Protein AF-A0A9W8BD06-F1 (afdb_monomer_lite)

InterPro domains:
  IPR002318 Alanine-tRNA ligase, class IIc [PR00980] (36-52)
  IPR002318 Alanine-tRNA ligase, class IIc [PR00980] (60-73)
  IPR018162 Alanine-tRNA ligase, class IIc, anti-codon-binding domain superfamily [SSF101353] (26-201)
  IPR018163 Threonyl/alanyl tRNA synthetase, class II-like, putative editing domain superfamily [SSF55186] (235-321)
  IPR018164 Alanyl-tRNA synthetase, class IIc, N-terminal [PF01411] (4-201)
  IPR018165 Alanyl-tRNA synthetase, class IIc, core domain [PS50860] (1-270)
  IPR050058 Alanine--tRNA ligase [PTHR11777] (35-198)

Secondary structure (DSSP, 8-state):
--SSTT-SHHHHHHHHHHHHH-PPPTT-TTHHHHHHHHHHHHHHHHHHHHTT----SSHHHHHHHHHHHHHHHHHHHTTPPSSHHHHHHHHHHHHHTTT-HHHHHTHHHHHHHHHHHHHHHHHHHHHHHHHHHHHHHHHTTSS--EE-HHHHHHHHHHH---HHHHHHHHHHTT-EE-HHHHHHHHHHHHHHHHHHHHH--------------GGG-TTS-HHHHHHHHHHHHHHHHHHHHHHHHHT-TT--EEEEEEETTEEEEEEESPPPPHHHHHHHHHHHHHHHHHS-HHHHTT-SEEEEEEEEEETTEEEEEEEEHHHHHGGG-

pLDDT: mean 73.75, std 17.66, range [23.61, 95.81]

Organism: NCBI:txid2663907

Structure (mmCIF, N/CA/C/O backbone):
data_AF-A0A9W8BD06-F1
#
_entry.id   AF-A0A9W8BD06-F1
#
loop_
_atom_site.group_PDB
_atom_site.id
_atom_site.type_symbol
_atom_site.label_atom_id
_atom_site.label_alt_id
_atom_site.label_comp_id
_atom_site.label_asym_id
_atom_site.label_entity_id
_atom_site.label_seq_id
_atom_site.pdbx_PDB_ins_code
_atom_site.Cartn_x
_atom_site.Cartn_y
_atom_site.Cartn_z
_atom_site.occupancy
_atom_site.B_iso_or_equiv
_atom_site.auth_seq_id
_atom_site.auth_comp_id
_atom_site.auth_asym_id
_atom_site.auth_atom_id
_atom_site.pdbx_PDB_model_num
ATOM 1 N N . GLY A 1 1 ? -28.195 -7.360 -23.733 1.00 38.16 1 GLY A N 1
ATOM 2 C CA . GLY A 1 1 ? -27.464 -6.501 -22.789 1.00 38.16 1 GLY A CA 1
ATOM 3 C C . GLY A 1 1 ? -27.281 -7.299 -21.529 1.00 38.16 1 GLY A C 1
ATOM 4 O O . GLY A 1 1 ? -28.254 -7.894 -21.092 1.00 38.16 1 GLY A O 1
ATOM 5 N N . VAL A 1 2 ? -26.056 -7.396 -21.034 1.00 32.78 2 VAL A N 1
ATOM 6 C CA . VAL A 1 2 ? -25.756 -8.101 -19.785 1.00 32.78 2 VAL A CA 1
ATOM 7 C C . VAL A 1 2 ? -26.179 -7.252 -18.583 1.00 32.78 2 VAL A C 1
ATOM 9 O O . VAL A 1 2 ? -26.034 -6.030 -18.619 1.00 32.78 2 VAL A O 1
ATOM 12 N N . SER A 1 3 ? -26.731 -7.881 -17.544 1.00 39.78 3 SER A N 1
ATOM 13 C CA . SER A 1 3 ? -27.266 -7.227 -16.336 1.00 39.78 3 SER A CA 1
ATOM 14 C C . SER A 1 3 ? -26.180 -6.684 -15.403 1.00 39.78 3 SER A C 1
ATOM 16 O O . SER A 1 3 ? -26.480 -5.983 -14.437 1.00 39.78 3 SER A O 1
ATOM 18 N N . SER A 1 4 ? -24.911 -6.980 -15.686 1.00 44.28 4 SER A N 1
ATOM 19 C CA . SER A 1 4 ? -23.763 -6.514 -14.919 1.00 44.28 4 SER A CA 1
ATOM 20 C C . SER A 1 4 ? -22.481 -6.541 -15.757 1.00 44.28 4 SER A C 1
ATOM 22 O O . SER A 1 4 ? -22.305 -7.430 -16.588 1.00 44.28 4 SER A O 1
ATOM 24 N N . ASN A 1 5 ? -21.531 -5.639 -15.477 1.00 45.97 5 ASN A N 1
ATOM 25 C CA . ASN A 1 5 ? -20.174 -5.673 -16.053 1.00 45.97 5 ASN A CA 1
ATOM 26 C C . ASN A 1 5 ? -19.404 -6.978 -15.743 1.00 45.97 5 ASN A C 1
ATOM 28 O O . ASN A 1 5 ? -18.337 -7.189 -16.307 1.00 45.97 5 ASN A O 1
ATOM 32 N N . PHE A 1 6 ? -19.924 -7.830 -14.850 1.00 45.16 6 PHE A N 1
ATOM 33 C CA . PHE A 1 6 ? -19.337 -9.113 -14.447 1.00 45.16 6 PHE A CA 1
ATOM 34 C C . PHE A 1 6 ? -19.851 -10.324 -15.241 1.00 45.16 6 PHE A C 1
ATOM 36 O O . PHE A 1 6 ? -19.382 -11.435 -15.021 1.00 45.16 6 PHE A O 1
ATOM 43 N N . GLU A 1 7 ? -20.818 -10.131 -16.140 1.00 44.62 7 GLU A N 1
ATOM 44 C CA . GLU A 1 7 ? -21.331 -11.181 -17.039 1.00 44.62 7 GLU A CA 1
ATOM 45 C C . GLU A 1 7 ? -20.549 -11.260 -18.361 1.00 44.62 7 GLU A C 1
ATOM 47 O O . GLU A 1 7 ? -20.906 -12.016 -19.263 1.00 44.62 7 GLU A O 1
ATOM 52 N N . THR A 1 8 ? -19.473 -10.486 -18.507 1.00 53.69 8 THR A N 1
ATOM 53 C CA . THR A 1 8 ? -18.492 -10.703 -19.571 1.00 53.69 8 THR A CA 1
ATOM 54 C C . THR A 1 8 ? -17.759 -12.027 -19.332 1.00 53.69 8 THR A C 1
ATOM 56 O O . THR A 1 8 ? -17.363 -12.340 -18.207 1.00 53.69 8 THR A O 1
ATOM 59 N N . ASN A 1 9 ? -17.568 -12.808 -20.404 1.00 56.88 9 ASN A N 1
ATOM 60 C CA . ASN A 1 9 ? -16.989 -14.165 -20.376 1.00 56.88 9 ASN A CA 1
ATOM 61 C C . ASN A 1 9 ? -15.679 -14.278 -19.569 1.00 56.88 9 ASN A C 1
ATOM 63 O O . ASN A 1 9 ? -15.383 -15.331 -19.010 1.00 56.88 9 ASN A O 1
ATOM 67 N N . GLU A 1 10 ? -14.902 -13.200 -19.497 1.00 53.22 10 GLU A N 1
ATOM 68 C CA . GLU A 1 10 ? -13.582 -13.156 -18.865 1.00 53.22 10 GLU A CA 1
ATOM 69 C C . GLU A 1 10 ? -13.646 -13.180 -17.330 1.00 53.22 10 GLU A C 1
ATOM 71 O O . GLU A 1 10 ? -12.868 -13.890 -16.698 1.00 53.22 10 GLU A O 1
ATOM 76 N N . VAL A 1 11 ? -14.593 -12.460 -16.710 1.00 53.84 11 VAL A N 1
ATOM 77 C CA . VAL A 1 11 ? -14.748 -12.458 -15.241 1.00 53.84 11 VAL A CA 1
ATOM 78 C C . VAL A 1 11 ? -15.465 -13.721 -14.771 1.00 53.84 11 VAL A C 1
ATOM 80 O O . VAL A 1 11 ? -15.095 -14.292 -13.744 1.00 53.84 11 VAL A O 1
ATOM 83 N N . ALA A 1 12 ? -16.433 -14.208 -15.552 1.00 61.25 12 ALA A N 1
ATOM 84 C CA . ALA A 1 12 ? -17.125 -15.464 -15.277 1.00 61.25 12 ALA A CA 1
ATOM 85 C C . ALA A 1 12 ? -16.149 -16.654 -15.200 1.00 61.25 12 ALA A C 1
ATOM 87 O O . ALA A 1 12 ? -16.244 -17.468 -14.287 1.00 61.25 12 ALA A O 1
ATOM 88 N N . ALA A 1 13 ? -15.148 -16.714 -16.087 1.00 60.97 13 ALA A N 1
ATOM 89 C CA . ALA A 1 13 ? -14.133 -17.770 -16.073 1.00 60.97 13 ALA A CA 1
ATOM 90 C C . ALA A 1 13 ? -13.260 -17.769 -14.802 1.00 60.97 13 ALA A C 1
ATOM 92 O O . ALA A 1 13 ? -12.843 -18.830 -14.336 1.00 60.97 13 ALA A O 1
ATOM 93 N N . VAL A 1 14 ? -12.988 -16.589 -14.234 1.00 58.72 14 VAL A N 1
ATOM 94 C CA . VAL A 1 14 ? -12.220 -16.446 -12.987 1.00 58.72 14 VAL A CA 1
ATOM 95 C C . VAL A 1 14 ? -13.080 -16.803 -11.771 1.00 58.72 14 VAL A C 1
ATOM 97 O O . VAL A 1 14 ? -12.594 -17.467 -10.860 1.00 58.72 14 VAL A O 1
ATOM 100 N N . VAL A 1 15 ? -14.362 -16.425 -11.774 1.00 62.94 15 VAL A N 1
ATOM 101 C CA . VAL A 1 15 ? -15.323 -16.765 -10.709 1.00 62.94 15 VAL A CA 1
ATOM 102 C C . VAL A 1 15 ? -15.573 -18.273 -10.640 1.00 62.94 15 VAL A C 1
ATOM 104 O O . VAL A 1 15 ? -15.473 -18.833 -9.553 1.00 62.94 15 VAL A O 1
ATOM 107 N N . ASN A 1 16 ? -15.797 -18.936 -11.779 1.00 65.62 16 ASN A N 1
ATOM 108 C CA . ASN A 1 16 ? -16.021 -20.387 -11.831 1.00 65.62 16 ASN A CA 1
ATOM 109 C C . ASN A 1 16 ? -14.829 -21.181 -11.268 1.00 65.62 16 ASN A C 1
ATOM 111 O O . ASN A 1 16 ? -15.002 -22.239 -10.689 1.00 65.62 16 ASN A O 1
ATOM 115 N N . TRP A 1 17 ? -13.597 -20.679 -11.387 1.00 62.31 17 TRP A N 1
ATOM 116 C CA . TRP A 1 17 ? -12.436 -21.379 -10.824 1.00 62.31 17 TRP A CA 1
ATOM 117 C C . TRP A 1 17 ? -12.306 -21.211 -9.308 1.00 62.31 17 TRP A C 1
ATOM 119 O O . TRP A 1 17 ? -11.805 -22.093 -8.618 1.00 62.31 17 TRP A O 1
ATOM 129 N N . VAL A 1 18 ? -12.778 -20.089 -8.763 1.00 62.41 18 VAL A N 1
ATOM 130 C CA . VAL A 1 18 ? -12.878 -19.947 -7.308 1.00 62.41 18 VAL A CA 1
ATOM 131 C C . VAL A 1 18 ? -13.875 -20.972 -6.735 1.00 62.41 18 VAL A C 1
ATOM 133 O O . VAL A 1 18 ? -13.706 -21.375 -5.587 1.00 62.41 18 VAL A O 1
ATOM 136 N N . GLU A 1 19 ? -14.853 -21.447 -7.527 1.00 63.22 19 GLU A N 1
ATOM 137 C CA . GLU A 1 19 ? -15.739 -22.575 -7.159 1.00 63.22 19 GLU A CA 1
ATOM 138 C C . GLU A 1 19 ? -14.949 -23.880 -7.030 1.00 63.22 19 GLU A C 1
ATOM 140 O O . GLU A 1 19 ? -15.151 -24.626 -6.072 1.00 63.22 19 GLU A O 1
ATOM 145 N N . ASP A 1 20 ? -14.010 -24.124 -7.949 1.00 65.50 20 ASP A N 1
ATOM 146 C CA . ASP A 1 20 ? -13.193 -25.346 -7.985 1.00 65.50 20 ASP A CA 1
ATOM 147 C C . ASP A 1 20 ? -12.192 -25.445 -6.813 1.00 65.50 20 ASP A C 1
ATOM 149 O O . ASP A 1 20 ? -11.766 -26.538 -6.440 1.00 65.50 20 ASP A O 1
ATOM 153 N N . GLU A 1 21 ? -11.800 -24.313 -6.221 1.00 60.88 21 GLU A N 1
ATOM 154 C CA . GLU A 1 21 ? -10.774 -24.227 -5.165 1.00 60.88 21 GLU A CA 1
ATOM 155 C C . GLU A 1 21 ? -11.325 -24.160 -3.741 1.00 60.88 21 GLU A C 1
ATOM 157 O O . GLU A 1 21 ? -10.567 -24.244 -2.769 1.00 60.88 21 GLU A O 1
ATOM 162 N N . GLY A 1 22 ? -12.638 -24.007 -3.605 1.00 55.25 22 GLY A N 1
ATOM 163 C CA . GLY A 1 22 ? -13.302 -23.921 -2.318 1.00 55.25 22 GLY A CA 1
ATOM 164 C C . GLY A 1 22 ? -14.785 -24.212 -2.452 1.00 55.25 22 GLY A C 1
ATOM 165 O O . GLY A 1 22 ? -15.567 -23.353 -2.857 1.00 55.25 22 GLY A O 1
ATOM 166 N N . THR A 1 23 ? -15.192 -25.408 -2.033 1.00 52.25 23 THR A N 1
ATOM 167 C CA . THR A 1 23 ? -16.598 -25.674 -1.732 1.00 52.25 23 THR A CA 1
ATOM 168 C C . THR A 1 23 ? -16.985 -24.905 -0.469 1.00 52.25 23 THR A C 1
ATOM 170 O O . THR A 1 23 ? -16.335 -25.095 0.565 1.00 52.25 23 THR A O 1
ATOM 173 N N . PRO A 1 24 ? -18.033 -24.064 -0.501 1.00 51.97 24 PRO A N 1
ATOM 174 C CA . PRO A 1 24 ? -18.524 -23.428 0.709 1.00 51.97 24 PRO A CA 1
ATOM 175 C C . PRO A 1 24 ? -18.958 -24.497 1.717 1.00 51.97 24 PRO A C 1
ATOM 177 O O . PRO A 1 24 ? -19.572 -25.500 1.351 1.00 51.97 24 PRO A O 1
ATOM 180 N N . ALA A 1 25 ? -18.695 -24.259 3.002 1.00 49.34 25 ALA A N 1
ATOM 181 C CA . ALA A 1 25 ? -19.483 -24.909 4.043 1.00 49.34 25 ALA A CA 1
ATOM 182 C C . ALA A 1 25 ? -20.962 -24.542 3.807 1.00 49.34 25 ALA A C 1
ATOM 184 O O . ALA A 1 25 ? -21.259 -23.378 3.515 1.00 49.34 25 ALA A O 1
ATOM 185 N N . GLU A 1 26 ? -21.870 -25.522 3.873 1.00 42.09 26 GLU A N 1
ATOM 186 C CA . GLU A 1 26 ? -23.307 -25.322 3.634 1.00 42.09 26 GLU A CA 1
ATOM 187 C C . GLU A 1 26 ? -23.824 -24.053 4.342 1.00 42.09 26 GLU A C 1
ATOM 189 O O . GLU A 1 26 ? -23.635 -23.881 5.546 1.00 42.09 26 GLU A O 1
ATOM 194 N N . GLY A 1 27 ? -24.472 -23.149 3.591 1.00 48.28 27 GLY A N 1
ATOM 195 C CA . GLY A 1 27 ? -25.184 -21.987 4.149 1.00 48.28 27 GLY A CA 1
ATOM 196 C C . GLY A 1 27 ? -24.626 -20.587 3.848 1.00 48.28 27 GLY A C 1
ATOM 197 O O . GLY A 1 27 ? -25.212 -19.604 4.301 1.00 48.28 27 GLY A O 1
ATOM 198 N N . GLN A 1 28 ? -23.550 -20.425 3.070 1.00 51.41 28 GLN A N 1
ATOM 199 C CA . GLN A 1 28 ? -23.032 -19.084 2.748 1.00 51.41 28 GLN A CA 1
ATOM 200 C C . GLN A 1 28 ? -23.769 -18.417 1.571 1.00 51.41 28 GLN A C 1
ATOM 202 O O . GLN A 1 28 ? -23.354 -18.510 0.418 1.00 51.41 28 GLN A O 1
ATOM 207 N N . GLY A 1 29 ? -24.808 -17.629 1.869 1.00 52.78 29 GLY A N 1
ATOM 208 C CA . GLY A 1 29 ? -25.525 -16.775 0.903 1.00 52.78 29 GLY A CA 1
ATOM 209 C C . GLY A 1 29 ? -24.702 -15.645 0.250 1.00 52.78 29 GLY A C 1
ATOM 210 O O . GLY A 1 29 ? -25.279 -14.780 -0.401 1.00 52.78 29 GLY A O 1
ATOM 211 N N . ASN A 1 30 ? -23.372 -15.629 0.416 1.00 68.81 30 ASN A N 1
ATOM 212 C CA . ASN A 1 30 ? -22.469 -14.581 -0.077 1.00 68.81 30 ASN A CA 1
ATOM 213 C C . ASN A 1 30 ? -21.259 -15.113 -0.879 1.00 68.81 30 ASN A C 1
ATOM 215 O O . ASN A 1 30 ? -20.360 -14.342 -1.215 1.00 68.81 30 ASN A O 1
ATOM 219 N N . TRP A 1 31 ? -21.221 -16.417 -1.193 1.00 73.31 31 TRP A N 1
ATOM 220 C 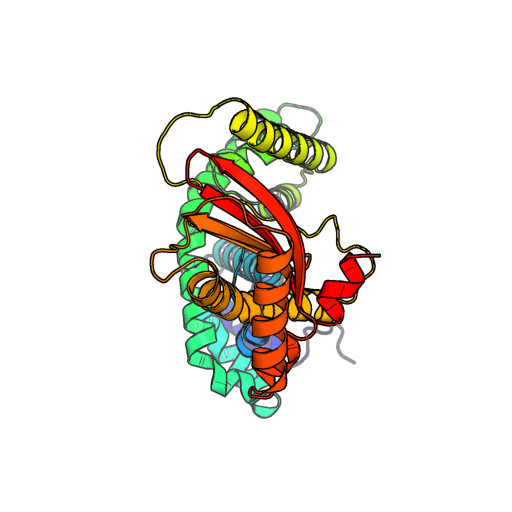CA . TRP A 1 31 ? -20.100 -17.057 -1.901 1.00 73.31 31 TRP A CA 1
ATOM 221 C C . TRP A 1 31 ? -19.759 -16.333 -3.218 1.00 73.31 31 TRP A C 1
ATOM 223 O O . TRP A 1 31 ? -18.622 -15.915 -3.430 1.00 73.31 31 TRP A O 1
ATOM 233 N N . LEU A 1 32 ? -20.772 -16.059 -4.049 1.00 69.00 32 LEU A N 1
ATOM 234 C CA . LEU A 1 32 ? -20.585 -15.412 -5.352 1.00 69.00 32 LEU A CA 1
ATOM 235 C C . LEU A 1 32 ? -20.000 -13.997 -5.233 1.00 69.00 32 LEU A C 1
ATOM 237 O O . LEU A 1 32 ? -19.212 -13.575 -6.078 1.00 69.00 32 LEU A O 1
ATOM 241 N N . ALA A 1 33 ? -20.362 -13.245 -4.190 1.00 70.81 33 ALA A N 1
ATOM 242 C CA . ALA A 1 33 ? -19.804 -11.912 -3.984 1.00 70.81 33 ALA A CA 1
ATOM 243 C C . ALA A 1 33 ? -18.334 -11.983 -3.553 1.00 70.81 33 ALA A C 1
ATOM 245 O O . ALA A 1 33 ? -17.517 -11.205 -4.039 1.00 70.81 33 ALA A O 1
ATOM 246 N N . LEU A 1 34 ? -17.982 -12.935 -2.684 1.00 72.50 34 LEU A N 1
ATOM 247 C CA . LEU A 1 34 ? -16.600 -13.158 -2.263 1.00 72.50 34 LEU A CA 1
ATOM 248 C C . LEU A 1 34 ? -15.724 -13.621 -3.435 1.00 72.50 34 LEU A C 1
ATOM 250 O O . LEU A 1 34 ? -14.626 -13.096 -3.616 1.00 72.50 34 LEU A O 1
ATOM 254 N N . ALA A 1 35 ? -16.225 -14.531 -4.272 1.00 74.69 35 ALA A N 1
ATOM 255 C CA . ALA A 1 35 ? -15.519 -14.993 -5.465 1.00 74.69 35 ALA A CA 1
ATOM 256 C C . ALA A 1 35 ? -15.270 -13.851 -6.461 1.00 74.69 35 ALA A C 1
ATOM 258 O O . ALA A 1 35 ? -14.166 -13.712 -6.989 1.00 74.69 35 ALA A O 1
ATOM 259 N N . ARG A 1 36 ? -16.256 -12.962 -6.647 1.00 75.69 36 ARG A N 1
ATOM 260 C CA . ARG A 1 36 ? -16.098 -11.738 -7.449 1.00 75.69 36 ARG A CA 1
ATOM 261 C C . ARG A 1 36 ? -15.044 -10.793 -6.877 1.00 75.69 36 ARG A C 1
ATOM 263 O O . ARG A 1 36 ? -14.236 -10.270 -7.636 1.00 75.69 36 ARG A O 1
ATOM 270 N N . ILE A 1 37 ? -15.005 -10.612 -5.555 1.00 78.50 37 ILE A N 1
ATOM 271 C CA . ILE A 1 37 ? -13.981 -9.792 -4.889 1.00 78.50 37 ILE A CA 1
ATOM 272 C C . ILE A 1 37 ? -12.578 -10.361 -5.144 1.00 78.50 37 ILE A C 1
ATOM 274 O O . ILE A 1 37 ? -11.662 -9.600 -5.459 1.00 78.50 37 ILE A O 1
ATOM 278 N N . VAL A 1 38 ? -12.401 -11.684 -5.042 1.00 80.75 38 VAL A N 1
ATOM 279 C CA . VAL A 1 38 ? -11.128 -12.344 -5.376 1.00 80.75 38 VAL A CA 1
ATOM 280 C C . VAL A 1 38 ? -10.766 -12.082 -6.837 1.00 80.75 38 VAL A C 1
ATOM 282 O O . VAL A 1 38 ? -9.676 -11.581 -7.106 1.00 80.75 38 VAL A O 1
ATOM 285 N N . ALA A 1 39 ? -11.683 -12.356 -7.766 1.00 78.44 39 ALA A N 1
ATOM 286 C CA . ALA A 1 39 ? -11.457 -12.191 -9.198 1.00 78.44 39 ALA A CA 1
ATOM 287 C C . ALA A 1 39 ? -11.034 -10.758 -9.567 1.00 78.44 39 ALA A C 1
ATOM 289 O O . ALA A 1 39 ? -10.028 -10.562 -10.254 1.00 78.44 39 ALA A O 1
ATOM 290 N N . ASP A 1 40 ? -11.754 -9.752 -9.065 1.00 79.69 40 ASP A N 1
ATOM 291 C CA . ASP A 1 40 ? -11.453 -8.347 -9.335 1.00 79.69 40 ASP A CA 1
ATOM 292 C C . ASP A 1 40 ? -10.109 -7.915 -8.757 1.00 79.69 40 ASP A C 1
ATOM 294 O O . ASP A 1 40 ? -9.347 -7.213 -9.427 1.00 79.69 40 ASP A O 1
ATOM 298 N N . HIS A 1 41 ? -9.793 -8.337 -7.531 1.00 84.94 41 HIS A N 1
ATOM 299 C CA . HIS A 1 41 ? -8.527 -7.976 -6.908 1.00 84.94 41 HIS A CA 1
ATOM 300 C C . HIS A 1 41 ? -7.336 -8.647 -7.587 1.00 84.94 41 HIS A C 1
ATOM 302 O O . HIS A 1 41 ? -6.352 -7.958 -7.836 1.00 84.94 41 HIS A O 1
ATOM 308 N N . VAL A 1 42 ? -7.419 -9.928 -7.965 1.00 90.12 42 VAL A N 1
ATOM 309 C CA . VAL A 1 42 ? -6.338 -10.578 -8.730 1.00 90.12 42 VAL A CA 1
ATOM 310 C C . VAL A 1 42 ? -6.152 -9.898 -10.075 1.00 90.12 42 VAL A C 1
ATOM 312 O O . VAL A 1 42 ? -5.019 -9.603 -10.446 1.00 90.12 42 VAL A O 1
ATOM 315 N N . ARG A 1 43 ? -7.248 -9.601 -10.784 1.00 86.75 43 ARG A N 1
ATOM 316 C CA . ARG A 1 43 ? -7.196 -8.915 -12.076 1.00 86.75 43 ARG A CA 1
ATOM 317 C C . ARG A 1 43 ? -6.505 -7.560 -11.951 1.00 86.75 43 ARG A C 1
ATOM 319 O O . ARG A 1 43 ? -5.497 -7.333 -12.611 1.00 86.75 43 ARG A O 1
ATOM 326 N N . ALA A 1 44 ? -6.998 -6.683 -11.077 1.00 84.69 44 ALA A N 1
ATOM 327 C CA . ALA A 1 44 ? -6.426 -5.350 -10.896 1.00 84.69 44 ALA A CA 1
ATOM 328 C C . ALA A 1 44 ? -4.961 -5.402 -10.427 1.00 84.69 44 ALA A C 1
ATOM 330 O O . ALA A 1 44 ? -4.128 -4.638 -10.913 1.00 84.69 44 ALA A O 1
ATOM 331 N N . SER A 1 45 ? -4.626 -6.323 -9.519 1.00 90.94 45 SER A N 1
ATOM 332 C CA . SER A 1 45 ? -3.249 -6.525 -9.071 1.00 90.94 45 SER A CA 1
ATOM 333 C C . SER A 1 45 ? -2.336 -7.015 -10.194 1.00 90.94 45 SER A C 1
ATOM 335 O O . SER A 1 45 ? -1.225 -6.509 -10.312 1.00 90.94 45 SER A O 1
ATOM 337 N N . ALA A 1 46 ? -2.790 -7.946 -11.036 1.00 90.75 46 ALA A N 1
ATOM 338 C CA . ALA A 1 46 ? -2.008 -8.468 -12.154 1.00 90.75 46 ALA A CA 1
ATOM 339 C C . ALA A 1 46 ? -1.640 -7.369 -13.161 1.00 90.75 46 ALA A C 1
ATOM 341 O O . ALA A 1 46 ? -0.479 -7.287 -13.554 1.00 90.75 46 ALA A O 1
ATOM 342 N N . PHE A 1 47 ? -2.584 -6.486 -13.508 1.00 88.94 47 PHE A N 1
ATOM 343 C CA . PHE A 1 47 ? -2.313 -5.336 -14.378 1.00 88.94 47 PHE A CA 1
ATOM 344 C C . PHE A 1 47 ? -1.307 -4.363 -13.759 1.00 88.94 47 PHE A C 1
ATOM 346 O O . PHE A 1 47 ? -0.319 -4.017 -14.398 1.00 88.94 47 PHE A O 1
ATOM 353 N N . LEU A 1 48 ? -1.491 -3.981 -12.491 1.00 82.56 48 LEU A N 1
ATOM 354 C CA . LEU A 1 48 ? -0.541 -3.089 -11.818 1.00 82.56 48 LEU A CA 1
ATOM 355 C C . LEU A 1 48 ? 0.870 -3.689 -11.745 1.00 82.56 48 LEU A C 1
ATOM 357 O O . LEU A 1 48 ? 1.850 -2.984 -11.974 1.00 82.56 48 LEU A O 1
ATOM 361 N N . ILE A 1 49 ? 0.991 -4.986 -11.454 1.00 86.50 49 ILE A N 1
ATOM 362 C CA . ILE A 1 49 ? 2.296 -5.657 -11.398 1.00 86.50 49 ILE A CA 1
ATOM 363 C C . ILE A 1 49 ? 2.910 -5.780 -12.801 1.00 86.50 49 ILE A C 1
ATOM 365 O O . ILE A 1 49 ? 4.123 -5.626 -12.950 1.00 86.50 49 ILE A O 1
ATOM 369 N N . ALA A 1 50 ? 2.097 -6.007 -13.839 1.00 84.88 50 ALA A N 1
ATOM 370 C CA . ALA A 1 50 ? 2.559 -6.004 -15.228 1.00 84.88 50 ALA A CA 1
ATOM 371 C C . ALA A 1 50 ? 3.112 -4.631 -15.654 1.00 84.88 50 ALA A C 1
ATOM 373 O O . ALA A 1 50 ? 4.121 -4.572 -16.352 1.00 84.88 50 ALA A O 1
ATOM 374 N N . GLU A 1 51 ? 2.529 -3.540 -15.150 1.00 86.12 51 GLU A N 1
ATOM 375 C CA . GLU A 1 51 ? 3.033 -2.165 -15.308 1.00 86.12 51 GLU A CA 1
ATOM 376 C C . GLU A 1 51 ? 4.274 -1.849 -14.444 1.00 86.12 51 GLU A C 1
ATOM 378 O O . GLU A 1 51 ? 4.801 -0.736 -14.494 1.00 86.12 51 GLU A O 1
ATOM 383 N N . GLY A 1 52 ? 4.755 -2.803 -13.640 1.00 81.69 52 GLY A N 1
ATOM 384 C CA . GLY A 1 52 ? 5.932 -2.646 -12.782 1.00 81.69 52 GLY A CA 1
ATOM 385 C C . GLY A 1 52 ? 5.653 -2.030 -11.409 1.00 81.69 52 GLY A C 1
ATOM 386 O O . GLY A 1 52 ? 6.592 -1.624 -10.726 1.00 81.69 52 GLY A O 1
ATOM 387 N N . VAL A 1 53 ? 4.390 -1.943 -10.982 1.00 76.75 53 VAL A N 1
ATOM 388 C CA . VAL A 1 53 ? 4.040 -1.503 -9.626 1.00 76.75 53 VAL A CA 1
ATOM 389 C C . VAL A 1 53 ? 4.303 -2.633 -8.629 1.00 76.75 53 VAL A C 1
ATOM 391 O O . VAL A 1 53 ? 3.782 -3.735 -8.776 1.00 76.75 53 VAL A O 1
ATOM 394 N N . GLU A 1 54 ? 5.051 -2.326 -7.570 1.00 78.62 54 GLU A N 1
ATOM 395 C CA . GLU A 1 54 ? 5.367 -3.251 -6.476 1.00 78.62 54 GLU A CA 1
ATOM 396 C C . GLU A 1 54 ? 4.596 -2.891 -5.188 1.00 78.62 54 GLU A C 1
ATOM 398 O O . GLU A 1 54 ? 4.358 -1.703 -4.932 1.00 78.62 54 GLU A O 1
ATOM 403 N N . PRO A 1 55 ? 4.194 -3.865 -4.344 1.00 74.31 55 PRO A N 1
ATOM 404 C CA . PRO A 1 55 ? 3.519 -3.594 -3.077 1.00 74.31 55 PRO A CA 1
ATOM 405 C C . PRO A 1 55 ? 4.371 -2.725 -2.147 1.00 74.31 55 PRO A C 1
ATOM 407 O O . PRO A 1 55 ? 5.480 -3.087 -1.760 1.00 74.31 55 PRO A O 1
ATOM 410 N N . SER A 1 56 ? 3.825 -1.601 -1.689 1.00 68.25 56 SER A N 1
ATOM 411 C CA . SER A 1 56 ? 4.542 -0.663 -0.817 1.00 68.25 56 SER A CA 1
ATOM 412 C C . SER A 1 56 ? 3.624 -0.081 0.264 1.00 68.25 56 SER A C 1
ATOM 414 O O . SER A 1 56 ? 2.432 -0.382 0.327 1.00 68.25 56 SER A O 1
ATOM 416 N N . ASN A 1 57 ? 4.184 0.722 1.169 1.00 50.91 57 ASN A N 1
ATOM 417 C CA . ASN A 1 57 ? 3.400 1.453 2.168 1.00 50.91 57 ASN A CA 1
ATOM 418 C C . ASN A 1 57 ? 2.725 2.713 1.598 1.00 50.91 57 ASN A C 1
ATOM 420 O O . ASN A 1 57 ? 1.922 3.322 2.298 1.00 50.91 57 ASN A O 1
ATOM 424 N N . THR A 1 58 ? 3.031 3.108 0.356 1.00 47.56 58 THR A N 1
ATOM 425 C CA . THR A 1 58 ? 2.632 4.401 -0.215 1.00 47.56 58 THR A CA 1
ATOM 426 C C . THR A 1 58 ? 2.195 4.309 -1.692 1.00 47.56 58 THR A C 1
ATOM 428 O O . THR A 1 58 ? 2.581 3.415 -2.443 1.00 47.56 58 THR A O 1
ATOM 431 N N . GLY A 1 59 ? 1.341 5.227 -2.149 1.00 56.62 59 GLY A N 1
ATOM 432 C CA . GLY A 1 59 ? 1.007 5.378 -3.574 1.00 56.62 59 GLY A CA 1
ATOM 433 C C . GLY A 1 59 ? 0.351 4.191 -4.265 1.00 56.62 59 GLY A C 1
ATOM 434 O O . GLY A 1 59 ? -0.471 3.484 -3.683 1.00 56.62 59 GLY A O 1
ATOM 435 N N . ARG A 1 60 ? 0.710 3.973 -5.539 1.00 60.44 60 ARG A N 1
ATOM 436 C CA . ARG A 1 60 ? 0.201 2.835 -6.326 1.00 60.44 60 ARG A CA 1
ATOM 437 C C . ARG A 1 60 ? 0.566 1.497 -5.682 1.00 60.44 60 ARG A C 1
ATOM 439 O O . ARG A 1 60 ? -0.256 0.587 -5.692 1.00 60.44 60 ARG A O 1
ATOM 446 N N . GLY A 1 61 ? 1.735 1.411 -5.044 1.00 63.31 61 GLY A N 1
ATOM 447 C CA . GLY A 1 61 ? 2.157 0.236 -4.285 1.00 63.31 61 GLY A CA 1
ATOM 448 C C . GLY A 1 61 ? 1.302 -0.025 -3.045 1.00 63.31 61 GLY A C 1
ATOM 449 O O . GLY A 1 61 ? 0.992 -1.178 -2.751 1.00 63.31 61 GLY A O 1
ATOM 450 N N . TYR A 1 62 ? 0.849 1.023 -2.352 1.00 66.75 62 TYR A N 1
ATOM 451 C CA . TYR A 1 62 ? -0.121 0.900 -1.257 1.00 66.75 62 TYR A CA 1
ATOM 452 C C . TYR A 1 62 ? -1.480 0.407 -1.744 1.00 66.75 62 TYR A C 1
ATOM 454 O O . TYR A 1 62 ? -2.066 -0.491 -1.140 1.00 66.75 62 TYR A O 1
ATOM 462 N N . VAL A 1 63 ? -1.979 0.960 -2.853 1.00 71.31 63 VAL A N 1
ATOM 463 C CA . VAL A 1 63 ? -3.245 0.512 -3.450 1.00 71.31 63 VAL A CA 1
ATOM 464 C C . VAL A 1 63 ? -3.137 -0.947 -3.887 1.00 71.31 63 VAL A C 1
ATOM 466 O O . VAL A 1 63 ? -4.007 -1.744 -3.537 1.00 71.31 63 VAL A O 1
ATOM 469 N N . LEU A 1 64 ? -2.047 -1.320 -4.563 1.00 80.75 64 LEU A N 1
ATOM 470 C CA . LEU A 1 64 ? -1.753 -2.699 -4.945 1.00 80.75 64 LEU A CA 1
ATOM 471 C C . LEU A 1 64 ? -1.760 -3.622 -3.724 1.00 80.75 64 LEU A C 1
ATOM 473 O O . LEU A 1 64 ? -2.522 -4.587 -3.683 1.00 80.75 64 LEU A O 1
ATOM 477 N N . ARG A 1 65 ? -0.983 -3.283 -2.693 1.00 80.19 65 ARG A N 1
ATOM 478 C CA . ARG A 1 65 ? -0.937 -4.013 -1.424 1.00 80.19 65 ARG A CA 1
ATOM 479 C C . ARG A 1 65 ? -2.325 -4.182 -0.802 1.00 80.19 65 ARG A C 1
ATOM 481 O O . ARG A 1 65 ? -2.676 -5.273 -0.360 1.00 80.19 65 ARG A O 1
ATOM 488 N N . ARG A 1 66 ? -3.130 -3.118 -0.773 1.00 78.75 66 ARG A N 1
ATOM 489 C CA . ARG A 1 66 ? -4.496 -3.132 -0.234 1.00 78.75 66 ARG A CA 1
ATOM 490 C C . ARG A 1 66 ? -5.407 -4.079 -1.016 1.00 78.75 66 ARG A C 1
ATOM 492 O O . ARG A 1 66 ? -6.151 -4.843 -0.406 1.00 78.75 66 ARG A O 1
ATOM 499 N N . MET A 1 67 ? -5.343 -4.052 -2.348 1.00 83.19 67 MET A N 1
ATOM 500 C CA . MET A 1 67 ? -6.119 -4.954 -3.207 1.00 83.19 67 MET A CA 1
ATOM 501 C C . MET A 1 67 ? -5.727 -6.413 -2.984 1.00 83.19 67 MET A C 1
ATOM 503 O O . MET A 1 67 ? -6.608 -7.240 -2.762 1.00 83.19 67 MET A O 1
ATOM 507 N N . ILE A 1 68 ? -4.423 -6.707 -2.928 1.00 86.00 68 ILE A N 1
ATOM 508 C CA . ILE A 1 68 ? -3.917 -8.052 -2.626 1.00 86.00 68 ILE A CA 1
ATOM 509 C C . ILE A 1 68 ? -4.473 -8.525 -1.277 1.00 86.00 68 ILE A C 1
ATOM 511 O O . ILE A 1 68 ? -5.101 -9.575 -1.195 1.00 86.00 68 ILE A O 1
ATOM 515 N N . ARG A 1 69 ? -4.341 -7.728 -0.211 1.00 85.06 69 ARG A N 1
ATOM 516 C CA . ARG A 1 69 ? -4.820 -8.108 1.132 1.00 85.06 69 ARG A CA 1
ATOM 517 C C . ARG A 1 69 ? -6.329 -8.351 1.188 1.00 85.06 69 ARG A C 1
ATOM 519 O O . ARG A 1 69 ? -6.774 -9.287 1.854 1.00 85.06 69 ARG A O 1
ATOM 526 N N . ARG A 1 70 ? -7.119 -7.547 0.471 1.00 81.19 70 ARG A N 1
ATOM 527 C CA . ARG A 1 70 ? -8.574 -7.737 0.351 1.00 81.19 70 ARG A CA 1
ATOM 528 C C . ARG A 1 70 ? -8.928 -9.016 -0.399 1.00 81.19 70 ARG A C 1
ATOM 530 O O . ARG A 1 70 ? -9.787 -9.758 0.073 1.00 81.19 70 ARG A O 1
ATOM 537 N N . GLY A 1 71 ? -8.236 -9.302 -1.501 1.00 84.06 71 GLY A N 1
ATOM 538 C CA . GLY A 1 71 ? -8.380 -10.557 -2.236 1.00 84.06 71 GLY A CA 1
ATOM 539 C C . GLY A 1 71 ? -8.051 -11.771 -1.363 1.00 84.06 71 GLY A C 1
ATOM 540 O O . GLY A 1 71 ? -8.852 -12.697 -1.282 1.00 84.06 71 GLY A O 1
ATOM 541 N N . VAL A 1 72 ? -6.930 -11.739 -0.633 1.00 85.12 72 VAL A N 1
ATOM 542 C CA . VAL A 1 72 ? -6.534 -12.824 0.287 1.00 85.12 72 VAL A CA 1
ATOM 543 C C . VAL A 1 72 ? -7.586 -13.045 1.377 1.00 85.12 72 VAL A C 1
ATOM 545 O O . VAL A 1 72 ? -7.944 -14.187 1.667 1.00 85.12 72 VAL A O 1
ATOM 548 N N . ARG A 1 73 ? -8.125 -11.972 1.976 1.00 82.44 73 ARG A N 1
ATOM 549 C CA . ARG A 1 73 ? -9.196 -12.083 2.981 1.00 82.44 73 ARG A CA 1
ATOM 550 C C . ARG A 1 73 ? -10.445 -12.745 2.403 1.00 82.44 73 ARG A C 1
ATOM 552 O O . ARG A 1 73 ? -10.982 -13.647 3.041 1.00 82.44 73 ARG A O 1
ATOM 559 N N . ALA A 1 74 ? -10.894 -12.305 1.228 1.00 80.19 74 ALA A N 1
ATOM 560 C CA . ALA A 1 74 ? -12.068 -12.877 0.575 1.00 80.19 74 ALA A CA 1
ATOM 561 C C . ALA A 1 74 ? -11.855 -14.365 0.250 1.00 80.19 74 ALA A C 1
ATOM 563 O O . ALA A 1 74 ? -12.710 -15.185 0.568 1.00 80.19 74 ALA A O 1
ATOM 564 N N . GLY A 1 75 ? -10.675 -14.731 -0.262 1.00 82.19 75 GLY A N 1
ATOM 565 C CA . GLY A 1 75 ? -10.293 -16.129 -0.477 1.00 82.19 75 GLY A CA 1
ATOM 566 C C . GLY A 1 75 ? -10.319 -16.959 0.809 1.00 82.19 75 GLY A C 1
ATOM 567 O O . GLY A 1 75 ? -10.842 -18.067 0.823 1.00 82.19 75 GLY A O 1
ATOM 568 N N . ARG A 1 76 ? -9.856 -16.403 1.933 1.00 79.69 76 ARG A N 1
ATOM 569 C CA . ARG A 1 76 ? -9.949 -17.079 3.235 1.00 79.69 76 ARG A CA 1
ATOM 570 C C . ARG A 1 76 ? -11.395 -17.251 3.711 1.00 79.69 76 ARG A C 1
ATOM 572 O O . ARG A 1 76 ? -11.714 -18.294 4.271 1.00 79.69 76 ARG A O 1
ATOM 579 N N . GLN A 1 77 ? -12.264 -16.259 3.501 1.00 76.88 77 GLN A N 1
ATOM 580 C CA . GLN A 1 77 ? -13.694 -16.360 3.840 1.00 76.88 77 GLN A CA 1
ATOM 581 C C . GLN A 1 77 ? -14.408 -17.446 3.019 1.00 76.88 77 GLN A C 1
ATOM 583 O O . GLN A 1 77 ? -15.326 -18.083 3.529 1.00 76.88 77 GLN A O 1
ATOM 588 N N . LEU A 1 78 ? -13.937 -17.691 1.793 1.00 77.75 78 LEU A N 1
ATOM 589 C CA . LEU A 1 78 ? -14.373 -18.791 0.928 1.00 77.75 78 LEU A CA 1
ATOM 590 C C . LEU A 1 78 ? -13.824 -20.165 1.344 1.00 77.75 78 LEU A C 1
ATOM 592 O O . LEU A 1 78 ? -14.237 -21.175 0.788 1.00 77.75 78 LEU A O 1
ATOM 596 N N . GLY A 1 79 ? -12.885 -20.219 2.293 1.00 77.69 79 GLY A N 1
ATOM 597 C CA . GLY A 1 79 ? -12.200 -21.453 2.677 1.00 77.69 79 GLY A CA 1
ATOM 598 C C . GLY A 1 79 ? -11.059 -21.863 1.740 1.00 77.69 79 GLY A C 1
ATOM 599 O O . GLY A 1 79 ? -10.558 -22.978 1.860 1.00 77.69 79 GLY A O 1
ATOM 600 N N . ALA A 1 80 ? -10.616 -20.983 0.836 1.00 82.38 80 ALA A N 1
ATOM 601 C CA . ALA A 1 80 ? -9.513 -21.281 -0.072 1.00 82.38 80 ALA A CA 1
ATOM 602 C C . ALA A 1 80 ? -8.186 -21.454 0.686 1.00 82.38 80 ALA A C 1
ATOM 604 O O . ALA A 1 80 ? -7.885 -20.738 1.650 1.00 82.38 80 ALA A O 1
ATOM 605 N N . ALA A 1 81 ? -7.353 -22.379 0.207 1.00 83.19 81 ALA A N 1
ATOM 606 C CA . ALA A 1 81 ? -6.014 -22.585 0.747 1.00 83.19 81 ALA A CA 1
ATOM 607 C C . ALA A 1 81 ? -5.103 -21.362 0.492 1.00 83.19 81 ALA A C 1
ATOM 609 O O . ALA A 1 81 ? -5.271 -20.687 -0.534 1.00 83.19 81 ALA A O 1
ATOM 610 N N . PRO A 1 82 ? -4.096 -21.099 1.356 1.00 85.25 82 PRO A N 1
ATOM 611 C CA . PRO A 1 82 ? -3.137 -20.007 1.167 1.00 85.25 82 PRO A CA 1
ATOM 612 C C . PRO A 1 82 ? -2.491 -20.017 -0.222 1.00 85.25 82 PRO A C 1
ATOM 614 O O . PRO A 1 82 ? -2.238 -21.083 -0.777 1.00 85.25 82 PRO A O 1
ATOM 617 N N . GLY A 1 83 ? -2.201 -18.842 -0.774 1.00 89.00 83 GLY A N 1
ATOM 618 C CA . GLY A 1 83 ? -1.679 -18.663 -2.133 1.00 89.00 83 GLY A CA 1
ATOM 619 C C . GLY A 1 83 ? -2.774 -18.532 -3.195 1.00 89.00 83 GLY A C 1
ATOM 620 O O . GLY A 1 83 ? -2.497 -18.700 -4.382 1.00 89.00 83 GLY A O 1
ATOM 621 N N . VAL A 1 84 ? -4.020 -18.271 -2.784 1.00 87.69 84 VAL A N 1
ATOM 622 C CA . VAL A 1 84 ? -5.186 -18.247 -3.679 1.00 87.69 84 VAL A CA 1
ATOM 623 C C . VAL A 1 84 ? -4.994 -17.260 -4.830 1.00 87.69 84 VAL A C 1
ATOM 625 O O . VAL A 1 84 ? -5.200 -17.626 -5.980 1.00 87.69 84 VAL A O 1
ATOM 628 N N . LEU A 1 85 ? -4.510 -16.041 -4.568 1.00 90.69 85 LEU A N 1
ATOM 629 C CA . LEU A 1 85 ? -4.378 -15.025 -5.618 1.00 90.69 85 LEU A CA 1
ATOM 630 C C . LEU A 1 85 ? -3.341 -15.413 -6.674 1.00 90.69 85 LEU A C 1
ATOM 632 O O . LEU A 1 85 ? -3.566 -15.210 -7.865 1.00 90.69 85 LEU A O 1
ATOM 636 N N . ALA A 1 86 ? -2.229 -16.005 -6.240 1.00 93.62 86 ALA A N 1
ATOM 637 C CA . ALA A 1 86 ? -1.186 -16.485 -7.135 1.00 93.62 86 ALA A CA 1
ATOM 638 C C . ALA A 1 86 ? -1.676 -17.644 -8.013 1.00 93.62 86 ALA A C 1
ATOM 640 O O . ALA A 1 86 ? -1.368 -17.676 -9.203 1.00 93.62 86 ALA A O 1
ATOM 641 N N . ARG A 1 87 ? -2.491 -18.557 -7.461 1.00 90.19 87 ARG A N 1
ATOM 642 C CA . ARG A 1 87 ? -3.101 -19.649 -8.236 1.00 90.19 87 ARG A CA 1
ATOM 643 C C . ARG A 1 87 ? -4.177 -19.167 -9.216 1.00 90.19 87 ARG A C 1
ATOM 645 O O . ARG A 1 87 ? -4.297 -19.739 -10.296 1.00 90.19 87 ARG A O 1
ATOM 652 N N . VAL A 1 88 ? -4.904 -18.093 -8.890 1.00 89.31 88 VAL A N 1
ATOM 653 C CA . VAL A 1 88 ? -5.884 -17.465 -9.800 1.00 89.31 88 VAL A CA 1
ATOM 654 C C . VAL A 1 88 ? -5.198 -16.704 -10.944 1.00 89.31 88 VAL A C 1
ATOM 656 O O . VAL A 1 88 ? -5.720 -16.674 -12.058 1.00 89.31 88 VAL A O 1
ATOM 659 N N . ALA A 1 89 ? -4.040 -16.077 -10.710 1.00 92.06 89 ALA A N 1
ATOM 660 C CA . ALA A 1 89 ? -3.412 -15.152 -11.662 1.00 92.06 89 ALA A CA 1
ATOM 661 C C . ALA A 1 89 ? -3.212 -15.704 -13.097 1.00 92.06 89 ALA A C 1
ATOM 663 O O . ALA A 1 89 ? -3.536 -14.982 -14.044 1.00 92.06 89 ALA A O 1
ATOM 664 N N . PRO A 1 90 ? -2.790 -16.969 -13.319 1.00 90.31 90 PRO A N 1
ATOM 665 C CA . PRO A 1 90 ? -2.714 -17.556 -14.662 1.00 90.31 90 PRO A CA 1
ATOM 666 C C . PRO A 1 90 ? -4.044 -17.566 -15.429 1.00 90.31 90 PRO A C 1
ATOM 668 O O . PRO A 1 90 ? -4.045 -17.568 -16.657 1.00 90.31 90 PRO A O 1
ATOM 671 N N . ARG A 1 91 ? -5.190 -17.569 -14.735 1.00 86.06 91 ARG A N 1
ATOM 672 C CA . ARG A 1 91 ? -6.516 -17.517 -15.371 1.00 86.06 91 ARG A CA 1
ATOM 673 C C . ARG A 1 91 ? -6.865 -16.121 -15.865 1.00 86.06 91 ARG A C 1
ATOM 675 O O . ARG A 1 91 ? -7.505 -16.010 -16.904 1.00 86.06 91 ARG A O 1
ATOM 682 N N . VAL A 1 92 ? -6.406 -15.075 -15.176 1.00 87.25 92 VAL A N 1
ATOM 683 C CA . VAL A 1 92 ? -6.527 -13.693 -15.667 1.00 87.25 92 VAL A CA 1
ATOM 684 C C . VAL A 1 92 ? -5.784 -13.555 -16.991 1.00 87.25 92 VAL A C 1
ATOM 686 O O . VAL A 1 92 ? -6.330 -13.038 -17.960 1.00 87.25 92 VAL A O 1
ATOM 689 N N . GLU A 1 93 ? -4.568 -14.091 -17.067 1.00 87.12 93 GLU A N 1
ATOM 690 C CA . GLU A 1 93 ? -3.813 -14.115 -18.315 1.00 87.12 93 GLU A CA 1
ATOM 691 C C . GLU A 1 93 ? -4.487 -14.984 -19.386 1.00 87.12 93 GLU A C 1
ATOM 693 O O . GLU A 1 93 ? -4.566 -14.570 -20.534 1.00 87.12 93 GLU A O 1
ATOM 698 N N . ALA A 1 94 ? -5.013 -16.164 -19.048 1.00 86.94 94 ALA A N 1
ATOM 699 C CA . ALA A 1 94 ? -5.713 -16.996 -20.029 1.00 86.94 94 ALA A CA 1
ATOM 700 C C . ALA A 1 94 ? -6.962 -16.302 -20.603 1.00 86.94 94 ALA A C 1
ATOM 702 O O . ALA A 1 94 ? -7.255 -16.446 -21.787 1.00 86.94 94 ALA A O 1
ATOM 703 N N . ALA A 1 95 ? -7.683 -15.544 -19.772 1.00 83.06 95 ALA A N 1
ATOM 704 C CA . ALA A 1 95 ? -8.876 -14.813 -20.179 1.00 83.06 95 ALA A CA 1
ATOM 705 C C . ALA A 1 95 ? -8.550 -13.555 -20.999 1.00 83.06 95 ALA A C 1
ATOM 707 O O . ALA A 1 95 ? -9.263 -13.249 -21.949 1.00 83.06 95 ALA A O 1
ATOM 708 N N . MET A 1 96 ? -7.484 -12.831 -20.644 1.00 85.06 96 MET A N 1
ATOM 709 C CA . MET A 1 96 ? -7.236 -11.472 -21.144 1.00 85.06 96 MET A CA 1
ATOM 710 C C . MET A 1 96 ? -5.953 -11.334 -21.982 1.00 85.06 96 MET A C 1
ATOM 712 O O . MET A 1 96 ? -5.793 -10.372 -22.726 1.00 85.06 96 MET A O 1
ATOM 716 N N . GLY A 1 97 ? -5.034 -12.294 -21.914 1.00 82.75 97 GLY A N 1
ATOM 717 C CA . GLY A 1 97 ? -3.676 -12.193 -22.461 1.00 82.75 97 GLY A CA 1
ATOM 718 C C . GLY A 1 97 ? -3.598 -12.048 -23.981 1.00 82.75 97 GLY A C 1
ATOM 719 O O . GLY A 1 97 ? -2.606 -11.534 -24.488 1.00 82.75 97 GLY A O 1
ATOM 720 N N . ALA A 1 98 ? -4.648 -12.433 -24.715 1.00 83.81 98 ALA A N 1
ATOM 721 C CA . ALA A 1 98 ? -4.738 -12.177 -26.154 1.00 83.81 98 ALA A CA 1
ATOM 722 C C . ALA A 1 98 ? -4.828 -10.673 -26.476 1.00 83.81 98 ALA A C 1
ATOM 724 O O . ALA A 1 98 ? -4.264 -10.228 -27.473 1.00 83.81 98 ALA A O 1
ATOM 725 N N . ALA A 1 99 ? -5.522 -9.900 -25.633 1.00 82.75 99 ALA A N 1
ATOM 726 C CA . ALA A 1 99 ? -5.631 -8.447 -25.755 1.00 82.75 99 ALA A CA 1
ATOM 727 C C . ALA A 1 99 ? -4.520 -7.703 -24.992 1.00 82.75 99 ALA A C 1
ATOM 729 O O . ALA A 1 99 ? -4.188 -6.579 -25.361 1.00 82.75 99 ALA A O 1
ATOM 730 N N . TYR A 1 100 ? -3.938 -8.343 -23.972 1.00 85.88 100 TYR A N 1
ATOM 731 C CA . TYR A 1 100 ? -2.955 -7.758 -23.053 1.00 85.88 100 TYR A CA 1
ATOM 732 C C . TYR A 1 100 ? -1.704 -8.656 -22.914 1.00 85.88 100 TYR A C 1
ATOM 734 O O . TYR A 1 100 ? -1.551 -9.363 -21.907 1.00 85.88 100 TYR A O 1
ATOM 742 N N . PRO A 1 101 ? -0.804 -8.685 -23.920 1.00 88.44 101 PRO A N 1
ATOM 743 C CA . PRO A 1 101 ? 0.381 -9.552 -23.927 1.00 88.44 101 PRO A CA 1
ATOM 744 C C . PRO A 1 101 ? 1.349 -9.299 -22.763 1.00 88.44 101 PRO A C 1
ATOM 746 O O . PRO A 1 101 ? 2.095 -10.197 -22.365 1.00 88.44 101 PRO A O 1
ATOM 749 N N . GLU A 1 102 ? 1.332 -8.097 -22.185 1.00 86.88 102 GLU A N 1
ATOM 750 C CA . GLU A 1 102 ? 2.127 -7.716 -21.019 1.00 86.88 102 GLU A CA 1
ATOM 751 C C . GLU A 1 102 ? 1.846 -8.601 -19.797 1.00 86.88 102 GLU A C 1
ATOM 753 O O . GLU A 1 102 ? 2.761 -8.865 -19.015 1.00 86.88 102 GLU A O 1
ATOM 758 N N . LEU A 1 103 ? 0.626 -9.142 -19.666 1.00 90.12 103 LEU A N 1
ATOM 759 C CA . LEU A 1 103 ? 0.282 -10.093 -18.606 1.00 90.12 103 LEU A CA 1
ATOM 760 C C . LEU A 1 103 ? 1.081 -11.395 -18.746 1.00 90.12 103 LEU A C 1
ATOM 762 O O . LEU A 1 103 ? 1.595 -11.918 -17.757 1.00 90.12 103 LEU A O 1
ATOM 766 N N . ALA A 1 104 ? 1.235 -11.892 -19.977 1.00 92.12 104 ALA A N 1
ATOM 767 C CA . ALA A 1 104 ? 2.023 -13.088 -20.262 1.00 92.12 104 ALA A CA 1
ATOM 768 C C . ALA A 1 104 ? 3.520 -12.832 -20.047 1.00 92.12 104 ALA A C 1
ATOM 770 O O . ALA A 1 104 ? 4.214 -13.643 -19.430 1.00 92.12 104 ALA A O 1
ATOM 771 N N . MET A 1 105 ? 4.011 -11.670 -20.491 1.00 90.12 105 MET A N 1
ATOM 772 C CA . MET A 1 105 ? 5.405 -11.254 -20.300 1.00 90.12 105 MET A CA 1
ATOM 773 C C . MET A 1 105 ? 5.765 -11.100 -18.816 1.00 90.12 105 MET A C 1
ATOM 775 O O . MET A 1 105 ? 6.871 -11.449 -18.404 1.00 90.12 105 MET A O 1
ATOM 779 N N . ALA A 1 106 ? 4.832 -10.606 -18.000 1.00 89.69 106 ALA A N 1
ATOM 780 C CA . ALA A 1 106 ? 5.028 -10.385 -16.572 1.00 89.69 106 ALA A CA 1
ATOM 781 C C . ALA A 1 106 ? 4.592 -11.564 -15.683 1.00 89.69 106 ALA A C 1
ATOM 783 O O . ALA A 1 106 ? 4.743 -11.466 -14.464 1.00 89.69 106 ALA A O 1
ATOM 784 N N . ARG A 1 107 ? 4.110 -12.687 -16.242 1.00 93.75 107 ARG A N 1
ATOM 785 C CA . ARG A 1 107 ? 3.536 -13.834 -15.503 1.00 93.75 107 ARG A CA 1
ATOM 786 C C . ARG A 1 107 ? 4.329 -14.223 -14.255 1.00 93.75 107 ARG A C 1
ATOM 788 O O . ARG A 1 107 ? 3.770 -14.307 -13.164 1.00 93.75 107 ARG A O 1
ATOM 795 N N . GLN A 1 108 ? 5.632 -14.471 -14.408 1.00 92.56 108 GLN A N 1
ATOM 796 C CA . GLN A 1 108 ? 6.481 -14.924 -13.298 1.00 92.56 108 GLN A CA 1
ATOM 797 C C . GLN A 1 108 ? 6.572 -13.877 -12.181 1.00 92.56 108 GLN A C 1
ATOM 799 O O . GLN A 1 108 ? 6.538 -14.230 -11.005 1.00 92.56 108 GLN A O 1
ATOM 804 N N . ARG A 1 109 ? 6.630 -12.590 -12.544 1.00 90.25 109 ARG A N 1
ATOM 805 C CA . ARG A 1 109 ? 6.649 -11.472 -11.594 1.00 90.25 109 ARG A CA 1
ATOM 806 C C . ARG A 1 109 ? 5.319 -11.359 -10.857 1.00 90.25 109 ARG A C 1
ATOM 808 O O . ARG A 1 109 ? 5.323 -11.276 -9.636 1.00 90.25 109 ARG A O 1
ATOM 815 N N . ILE A 1 110 ? 4.200 -11.421 -11.584 1.00 94.00 110 ILE A N 1
ATOM 816 C CA . ILE A 1 110 ? 2.846 -11.367 -11.012 1.00 94.00 110 ILE A CA 1
ATOM 817 C C . ILE A 1 110 ? 2.683 -12.447 -9.940 1.00 94.00 110 ILE A C 1
ATOM 819 O O . ILE A 1 110 ? 2.320 -12.137 -8.808 1.00 94.00 110 ILE A O 1
ATOM 823 N N . ILE A 1 111 ? 3.010 -13.699 -10.272 1.00 95.81 111 ILE A N 1
ATOM 824 C CA . ILE A 1 111 ? 2.911 -14.824 -9.334 1.00 95.81 111 ILE A CA 1
ATOM 825 C C . ILE A 1 111 ? 3.813 -14.589 -8.115 1.00 95.81 111 ILE A C 1
ATOM 827 O O . ILE A 1 111 ? 3.332 -14.641 -6.984 1.00 95.81 111 ILE A O 1
ATOM 831 N N . ALA A 1 112 ? 5.090 -14.259 -8.329 1.00 88.06 112 ALA A N 1
ATOM 832 C CA . ALA A 1 112 ? 6.052 -14.075 -7.243 1.00 88.06 112 ALA A CA 1
ATOM 833 C C . ALA A 1 112 ? 5.652 -12.953 -6.268 1.00 88.06 112 ALA A C 1
ATOM 835 O O . ALA A 1 112 ? 5.761 -13.122 -5.051 1.00 88.06 112 ALA A O 1
ATOM 836 N N . VAL A 1 113 ? 5.160 -11.824 -6.786 1.00 90.69 113 VAL A N 1
ATOM 837 C CA . VAL A 1 113 ? 4.716 -10.678 -5.980 1.00 90.69 113 VAL A CA 1
ATOM 838 C C . VAL A 1 113 ? 3.478 -11.029 -5.156 1.00 90.69 113 VAL A C 1
ATOM 840 O O . VAL A 1 113 ? 3.444 -10.754 -3.954 1.00 90.69 113 VAL A O 1
ATOM 843 N N . LEU A 1 114 ? 2.480 -11.677 -5.769 1.00 94.12 114 LEU A N 1
ATOM 844 C CA . LEU A 1 114 ? 1.265 -12.108 -5.071 1.00 94.12 114 LEU A CA 1
ATOM 845 C C . LEU A 1 114 ? 1.588 -13.101 -3.944 1.00 94.12 114 LEU A C 1
ATOM 847 O O . LEU A 1 114 ? 1.108 -12.933 -2.823 1.00 94.12 114 LEU A O 1
ATOM 851 N N . GLU A 1 115 ? 2.450 -14.089 -4.201 1.00 91.50 115 GLU A N 1
ATOM 852 C CA . GLU A 1 115 ? 2.891 -15.053 -3.184 1.00 91.50 115 GLU A CA 1
ATOM 853 C C . GLU A 1 115 ? 3.690 -14.401 -2.050 1.00 91.50 115 GLU A C 1
ATOM 855 O O . GLU A 1 115 ? 3.565 -14.789 -0.884 1.00 91.50 115 GLU A O 1
ATOM 860 N N . ALA A 1 116 ? 4.569 -13.448 -2.369 1.00 82.38 116 ALA A N 1
ATOM 861 C CA . ALA A 1 116 ? 5.374 -12.753 -1.373 1.00 82.38 116 ALA A CA 1
ATOM 862 C C . ALA A 1 116 ? 4.501 -11.897 -0.445 1.00 82.38 116 ALA A C 1
ATOM 864 O O . ALA A 1 116 ? 4.607 -12.027 0.779 1.00 82.38 116 ALA A O 1
ATOM 865 N N . GLU A 1 117 ? 3.609 -11.075 -1.006 1.00 85.44 117 GLU A N 1
ATOM 866 C CA . GLU A 1 117 ? 2.722 -10.214 -0.217 1.00 85.44 117 GLU A CA 1
ATOM 867 C C . GLU A 1 117 ? 1.709 -11.040 0.586 1.00 85.44 117 GLU A C 1
ATOM 869 O O . GLU A 1 117 ? 1.483 -10.744 1.759 1.00 85.44 117 GLU A O 1
ATOM 874 N N . GLU A 1 118 ? 1.151 -12.121 0.026 1.00 86.56 118 GLU A N 1
ATOM 875 C CA . GLU A 1 118 ? 0.257 -12.999 0.785 1.00 86.56 118 GLU A CA 1
ATOM 876 C C . GLU A 1 118 ? 0.982 -13.656 1.969 1.00 86.56 118 GLU A C 1
ATOM 878 O O . GLU A 1 118 ? 0.487 -13.601 3.096 1.00 86.56 118 GLU A O 1
ATOM 883 N N . ARG A 1 119 ? 2.187 -14.210 1.769 1.00 83.06 119 ARG A N 1
ATOM 884 C CA . ARG A 1 119 ? 2.983 -14.788 2.870 1.00 83.06 119 ARG A CA 1
ATOM 885 C C . ARG A 1 119 ? 3.303 -13.767 3.960 1.00 83.06 119 ARG A C 1
ATOM 887 O O . ARG A 1 119 ? 3.255 -14.102 5.145 1.00 83.06 119 ARG A O 1
ATOM 894 N N . LEU A 1 120 ? 3.636 -12.533 3.577 1.00 73.94 120 LEU A N 1
ATOM 895 C CA . LEU A 1 120 ? 3.870 -11.433 4.517 1.00 73.94 120 LEU A CA 1
ATOM 896 C C . LEU A 1 120 ? 2.611 -11.124 5.328 1.00 73.94 120 LEU A C 1
ATOM 898 O O . LEU A 1 120 ? 2.681 -10.986 6.549 1.00 73.94 120 LEU A O 1
ATOM 902 N N . PHE A 1 121 ? 1.468 -11.068 4.653 1.00 78.31 121 PHE A N 1
ATOM 903 C CA . PHE A 1 121 ? 0.189 -10.719 5.242 1.00 78.31 121 PHE A CA 1
ATOM 904 C C . PHE A 1 121 ? -0.391 -11.812 6.150 1.00 78.31 121 PHE A C 1
ATOM 906 O O . PHE A 1 121 ? -0.933 -11.497 7.205 1.00 78.31 121 PHE A O 1
ATOM 913 N N . GLN A 1 122 ? -0.225 -13.097 5.825 1.00 73.50 122 GLN A N 1
ATOM 914 C CA . GLN A 1 122 ? -0.725 -14.196 6.667 1.00 73.50 122 GLN A CA 1
ATOM 915 C C . GLN A 1 122 ? -0.171 -14.136 8.103 1.00 73.50 122 GLN A C 1
ATOM 917 O O . GLN A 1 122 ? -0.884 -14.438 9.062 1.00 73.50 122 GLN A O 1
ATOM 922 N N . ARG A 1 123 ? 1.075 -13.670 8.274 1.00 71.06 123 ARG A N 1
ATOM 923 C CA . ARG A 1 123 ? 1.714 -13.511 9.593 1.00 71.06 123 ARG A CA 1
ATOM 924 C C . ARG A 1 123 ? 1.060 -12.439 10.471 1.00 71.06 123 ARG A C 1
ATOM 926 O O . ARG A 1 123 ? 1.089 -12.559 11.697 1.00 71.06 123 ARG A O 1
ATOM 933 N N . THR A 1 124 ? 0.493 -11.395 9.872 1.00 68.06 124 THR A N 1
ATOM 934 C CA . THR A 1 124 ? -0.184 -10.304 10.596 1.00 68.06 124 THR A CA 1
ATOM 935 C C . THR A 1 124 ? -1.687 -10.548 10.720 1.00 68.06 124 THR A C 1
ATOM 937 O O . THR A 1 124 ? -2.290 -10.212 11.738 1.00 68.06 124 THR A O 1
ATOM 940 N N . LEU A 1 125 ? -2.281 -11.217 9.729 1.00 72.75 125 LEU A N 1
ATOM 941 C CA . LEU A 1 125 ? -3.715 -11.468 9.634 1.00 72.75 125 LEU A CA 1
ATOM 942 C C . LEU A 1 125 ? -4.262 -12.299 10.800 1.00 72.75 125 LEU A C 1
ATOM 944 O O . LEU A 1 125 ? -5.317 -11.973 11.334 1.00 72.75 125 LEU A O 1
ATOM 948 N N . GLY A 1 126 ? -3.566 -13.371 11.195 1.00 71.44 126 GLY A N 1
ATOM 949 C CA . GLY A 1 126 ? -4.041 -14.269 12.254 1.00 71.44 126 GLY A CA 1
ATOM 950 C C . GLY A 1 126 ? -4.231 -13.565 13.600 1.00 71.44 126 GLY A C 1
ATOM 951 O O . GLY A 1 126 ? -5.301 -13.661 14.191 1.00 71.44 126 GLY A O 1
ATOM 952 N N . ARG A 1 127 ? -3.214 -12.818 14.047 1.00 76.25 127 ARG A N 1
ATOM 953 C CA . ARG A 1 127 ? -3.250 -12.099 15.331 1.00 76.25 127 ARG A CA 1
ATOM 954 C C . ARG A 1 127 ? -4.215 -10.915 15.305 1.00 76.25 127 ARG A C 1
ATOM 956 O O . ARG A 1 127 ? -5.006 -10.773 16.225 1.00 76.25 127 ARG A O 1
ATOM 963 N N . GLY A 1 128 ? -4.191 -10.111 14.239 1.00 82.31 128 GLY A N 1
ATOM 964 C CA . GLY A 1 128 ? -5.057 -8.933 14.138 1.00 82.31 128 GLY A CA 1
ATOM 965 C C . GLY A 1 128 ? -6.551 -9.265 14.065 1.00 82.31 128 GLY A C 1
ATOM 966 O O . GLY A 1 128 ? -7.362 -8.528 14.613 1.00 82.31 128 GLY A O 1
ATOM 967 N N . LEU A 1 129 ? -6.929 -10.389 13.438 1.00 81.12 129 LEU A N 1
ATOM 968 C CA . LEU A 1 129 ? -8.329 -10.833 13.416 1.00 81.12 129 LEU A CA 1
ATOM 969 C C . LEU A 1 129 ? -8.822 -11.328 14.778 1.00 81.12 129 LEU A C 1
ATOM 971 O O . LEU A 1 129 ? -9.983 -11.095 15.096 1.00 81.12 129 LEU A O 1
ATOM 975 N N . ALA A 1 130 ? -7.972 -12.011 15.552 1.00 85.88 130 ALA A N 1
ATOM 976 C CA . ALA A 1 130 ? -8.330 -12.472 16.892 1.00 85.88 130 ALA A CA 1
ATOM 977 C C . ALA A 1 130 ? -8.579 -11.280 17.829 1.00 85.88 130 ALA A C 1
ATOM 979 O O . ALA A 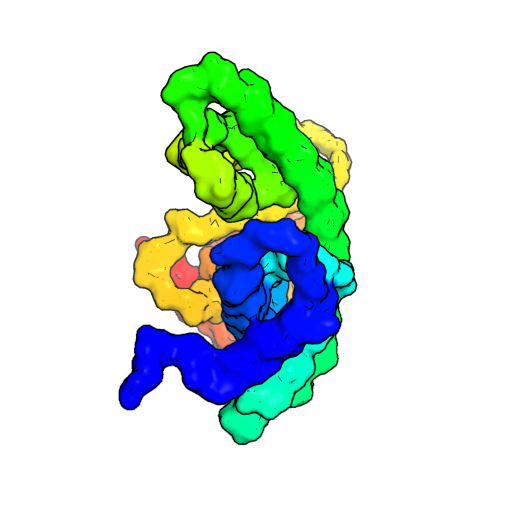1 130 ? -9.651 -11.182 18.415 1.00 85.88 130 ALA A O 1
ATOM 980 N N . GLU A 1 131 ? -7.648 -10.323 17.853 1.00 87.19 131 GLU A N 1
ATOM 981 C CA . GLU A 1 131 ? -7.765 -9.089 18.641 1.00 87.19 131 GLU A CA 1
ATOM 982 C C . GLU A 1 131 ? -9.027 -8.292 18.271 1.00 87.19 131 GLU A C 1
ATOM 984 O O . GLU A 1 131 ? -9.800 -7.864 19.125 1.00 87.19 131 GLU A O 1
ATOM 989 N N . LEU A 1 132 ? -9.292 -8.139 16.970 1.00 88.38 132 LEU A N 1
ATOM 990 C CA . LEU A 1 132 ? -10.485 -7.448 16.493 1.00 88.38 132 LEU A CA 1
ATOM 991 C C . LEU A 1 132 ? -11.781 -8.152 16.924 1.00 88.38 132 LEU A C 1
ATOM 993 O O . LEU A 1 132 ? -12.746 -7.483 17.291 1.00 88.38 132 LEU A O 1
ATOM 997 N N . ALA A 1 133 ? -11.814 -9.485 16.889 1.00 87.69 133 ALA A N 1
ATOM 998 C CA . ALA A 1 133 ? -12.967 -10.245 17.358 1.00 87.69 133 ALA A CA 1
ATOM 999 C C . ALA A 1 133 ? -13.204 -10.042 18.864 1.00 87.69 133 ALA A C 1
ATOM 1001 O O . ALA A 1 133 ? -14.352 -9.876 19.272 1.00 87.69 133 ALA A O 1
ATOM 1002 N N . GLU A 1 134 ? -12.142 -9.984 19.672 1.00 89.25 134 GLU A N 1
ATOM 1003 C CA . GLU A 1 134 ? -12.237 -9.687 21.106 1.00 89.25 134 GLU A CA 1
ATOM 1004 C C . GLU A 1 134 ? -12.780 -8.273 21.365 1.00 89.25 134 GLU A C 1
ATOM 1006 O O . GLU A 1 134 ? -13.720 -8.117 22.146 1.00 89.25 134 GLU A O 1
ATOM 1011 N N . ILE A 1 135 ? -12.273 -7.257 20.653 1.00 88.50 135 ILE A N 1
ATOM 1012 C CA . ILE A 1 135 ? -12.771 -5.870 20.730 1.00 88.50 135 ILE A CA 1
ATOM 1013 C C . ILE A 1 135 ? -14.270 -5.801 20.406 1.00 88.50 135 ILE A C 1
ATOM 1015 O O . ILE A 1 135 ? -15.029 -5.098 21.079 1.00 88.50 135 ILE A O 1
ATOM 1019 N N . MET A 1 136 ? -14.707 -6.517 19.366 1.00 86.44 136 MET A N 1
ATOM 1020 C CA . MET A 1 136 ? -16.113 -6.553 18.960 1.00 86.44 136 MET A CA 1
ATOM 1021 C C . MET A 1 136 ? -16.984 -7.268 20.002 1.00 86.44 136 MET A C 1
ATOM 1023 O O . MET A 1 136 ? -18.042 -6.751 20.352 1.00 86.44 136 MET A O 1
ATOM 1027 N N . ALA A 1 137 ? -16.526 -8.400 20.545 1.00 86.50 137 ALA A N 1
ATOM 1028 C CA . ALA A 1 137 ? -17.262 -9.167 21.551 1.00 86.50 137 ALA A CA 1
ATOM 1029 C C . ALA A 1 137 ? -17.447 -8.387 22.864 1.00 86.50 137 ALA A C 1
ATOM 1031 O O . ALA A 1 137 ? -18.545 -8.348 23.411 1.00 86.50 137 ALA A O 1
ATOM 1032 N N . GLN A 1 138 ? -16.408 -7.694 23.341 1.00 83.12 138 GLN A N 1
ATOM 1033 C CA . GLN A 1 138 ? -16.476 -6.885 24.568 1.00 83.12 138 GLN A CA 1
ATOM 1034 C C . GLN A 1 138 ? -17.475 -5.721 24.477 1.00 83.12 138 GLN A C 1
ATOM 1036 O O . GLN A 1 138 ? -17.964 -5.234 25.495 1.00 83.12 138 GLN A O 1
ATOM 1041 N N . LYS A 1 139 ? -17.762 -5.245 23.261 1.00 75.88 139 LYS A N 1
ATOM 1042 C CA . LYS A 1 139 ? -18.635 -4.091 23.007 1.00 75.88 139 LYS A CA 1
ATOM 1043 C C . LYS A 1 139 ? -20.047 -4.474 22.577 1.00 75.88 139 LYS A C 1
ATOM 1045 O O . LYS A 1 139 ? -20.885 -3.586 22.432 1.00 75.88 139 LYS A O 1
ATOM 1050 N N . GLU A 1 140 ? -20.320 -5.761 22.375 1.00 65.06 140 GLU A N 1
ATOM 1051 C CA . GLU A 1 140 ? -21.634 -6.249 21.951 1.00 65.06 140 GLU A CA 1
ATOM 1052 C C . GLU A 1 140 ? -22.713 -6.056 23.038 1.00 65.06 140 GLU A C 1
ATOM 1054 O O . GLU A 1 140 ? -23.884 -5.879 22.706 1.00 65.06 140 GLU A O 1
ATOM 1059 N N . ASP A 1 141 ? -22.305 -5.934 24.309 1.00 59.22 141 ASP A N 1
ATOM 1060 C CA . ASP A 1 141 ? -23.169 -5.593 25.454 1.00 59.22 141 ASP A CA 1
ATOM 1061 C C . ASP A 1 141 ? -23.578 -4.100 25.512 1.00 59.22 141 ASP A C 1
ATOM 1063 O O . ASP A 1 141 ? -24.421 -3.701 26.320 1.00 59.22 141 ASP A O 1
ATOM 1067 N N . GLY A 1 142 ? -23.005 -3.246 24.653 1.00 57.81 142 GLY A N 1
ATOM 1068 C CA . GLY A 1 142 ? -23.313 -1.817 24.561 1.00 57.81 142 GLY A CA 1
ATOM 1069 C C . GLY A 1 142 ? -24.227 -1.471 23.379 1.00 57.81 142 GLY A C 1
ATOM 1070 O O . GLY A 1 142 ? -24.084 -1.989 22.277 1.00 57.81 142 GLY A O 1
ATOM 1071 N N . LEU A 1 143 ? -25.127 -0.496 23.557 1.00 59.31 143 LEU A N 1
ATOM 1072 C CA . LEU A 1 143 ? -26.097 -0.026 22.544 1.00 59.31 143 LEU A CA 1
ATOM 1073 C C . LEU A 1 143 ? -25.484 0.542 21.235 1.00 59.31 143 LEU A C 1
ATOM 1075 O O . LEU A 1 143 ? -26.233 0.972 20.357 1.00 59.31 143 LEU A O 1
ATOM 1079 N N . LYS A 1 144 ? -24.152 0.584 21.069 1.00 69.56 144 LYS A N 1
ATOM 1080 C CA . LYS A 1 144 ? -23.490 1.217 19.916 1.00 69.56 144 LYS A CA 1
ATOM 1081 C C . LYS A 1 144 ? -22.394 0.323 19.317 1.00 69.56 144 LYS A C 1
ATOM 1083 O O . LYS A 1 144 ? -21.289 0.250 19.843 1.00 69.56 144 LYS A O 1
ATOM 1088 N N . ARG A 1 145 ? -22.689 -0.287 18.160 1.00 83.81 145 ARG A N 1
ATOM 1089 C CA . ARG A 1 145 ? -21.766 -1.112 17.349 1.00 83.81 145 ARG A CA 1
ATOM 1090 C C . ARG A 1 145 ? -20.723 -0.265 16.609 1.00 83.81 145 ARG A C 1
ATOM 1092 O O . ARG A 1 145 ? -20.758 -0.128 15.385 1.00 83.81 145 ARG A O 1
ATOM 1099 N N . VAL A 1 146 ? -19.823 0.358 17.368 1.00 86.75 146 VAL A N 1
ATOM 1100 C CA . VAL A 1 146 ? -18.750 1.222 16.854 1.00 86.75 146 VAL A CA 1
ATOM 1101 C C . VAL A 1 146 ? -17.417 0.815 17.474 1.00 86.75 146 VAL A C 1
ATOM 1103 O O . VAL A 1 146 ? -17.254 0.818 18.694 1.00 86.75 146 VAL A O 1
ATOM 1106 N N . ILE A 1 147 ? -16.447 0.508 16.620 1.00 88.81 147 ILE A N 1
ATOM 1107 C CA . ILE A 1 147 ? -15.045 0.335 17.001 1.00 88.81 147 ILE A CA 1
ATOM 1108 C C . ILE A 1 147 ? -14.434 1.729 17.142 1.00 88.81 147 ILE A C 1
ATOM 1110 O O . ILE A 1 147 ? -14.567 2.552 16.232 1.00 88.81 147 ILE A O 1
ATOM 1114 N N . SER A 1 148 ? -13.795 2.011 18.280 1.00 91.06 148 SER A N 1
ATOM 1115 C CA . SER A 1 148 ? -13.183 3.323 18.513 1.00 91.06 148 SER A CA 1
ATOM 1116 C C . SER A 1 148 ? -11.979 3.520 17.592 1.00 91.06 148 SER A C 1
ATOM 1118 O O . SER A 1 148 ? -11.361 2.560 17.120 1.00 91.06 148 SER A O 1
ATOM 1120 N N . GLY A 1 149 ? -11.613 4.777 17.357 1.00 88.38 149 GLY A N 1
ATOM 1121 C CA . GLY A 1 149 ? -10.394 5.089 16.628 1.00 88.38 149 GLY A CA 1
ATOM 1122 C C . GLY A 1 149 ? -9.154 4.650 17.400 1.00 88.38 149 GLY A C 1
ATOM 1123 O O . GLY A 1 149 ? -8.164 4.275 16.781 1.00 88.38 149 GLY A O 1
ATOM 1124 N N . ALA A 1 150 ? -9.228 4.633 18.735 1.00 87.19 150 ALA A N 1
ATOM 1125 C CA . ALA A 1 150 ? -8.178 4.114 19.608 1.00 87.19 150 ALA A CA 1
ATOM 1126 C C . ALA A 1 150 ? -7.929 2.612 19.414 1.00 87.19 150 ALA A C 1
ATOM 1128 O O . ALA A 1 150 ? -6.783 2.217 19.204 1.00 87.19 150 ALA A O 1
ATOM 1129 N N . ASP A 1 151 ? -8.982 1.792 19.391 1.00 90.44 151 ASP A N 1
ATOM 1130 C CA . ASP A 1 151 ? -8.852 0.345 19.179 1.00 90.44 151 ASP A CA 1
ATOM 1131 C C . ASP A 1 151 ? -8.343 0.056 17.761 1.00 90.44 151 ASP A C 1
ATOM 1133 O O . ASP A 1 151 ? -7.437 -0.752 17.552 1.00 90.44 151 ASP A O 1
ATOM 1137 N N . ALA A 1 152 ? -8.878 0.775 16.766 1.00 86.25 152 ALA A N 1
ATOM 1138 C CA . ALA A 1 152 ? -8.403 0.680 15.389 1.00 86.25 152 ALA A CA 1
ATOM 1139 C C . ALA A 1 152 ? -6.931 1.111 15.252 1.00 86.25 152 ALA A C 1
ATOM 1141 O O . ALA A 1 152 ? -6.195 0.535 14.448 1.00 86.25 152 ALA A O 1
ATOM 1142 N N . TYR A 1 153 ? -6.491 2.105 16.031 1.00 84.19 153 TYR A N 1
ATOM 1143 C CA . TYR A 1 153 ? -5.108 2.576 16.046 1.00 84.19 153 TYR A CA 1
ATOM 1144 C C . TYR A 1 153 ? -4.177 1.562 16.712 1.00 84.19 153 TYR A C 1
ATOM 1146 O O . TYR A 1 153 ? -3.121 1.279 16.155 1.00 84.19 153 TYR A O 1
ATOM 1154 N N . ALA A 1 154 ? -4.587 0.942 17.820 1.00 85.69 154 ALA A N 1
ATOM 1155 C CA . ALA A 1 154 ? -3.838 -0.139 18.463 1.00 85.69 154 ALA A CA 1
ATOM 1156 C C . ALA A 1 154 ? -3.657 -1.348 17.527 1.00 85.69 154 ALA A C 1
ATOM 1158 O O . ALA A 1 154 ? -2.541 -1.844 17.355 1.00 85.69 154 ALA A O 1
ATOM 1159 N N . LEU A 1 155 ? -4.725 -1.767 16.836 1.00 82.81 155 LEU A N 1
ATOM 1160 C CA . LEU A 1 155 ? -4.669 -2.810 15.804 1.00 82.81 155 LEU A CA 1
ATOM 1161 C C . LEU A 1 155 ? -3.644 -2.479 14.705 1.00 82.81 155 LEU A C 1
ATOM 1163 O O . LEU A 1 155 ? -2.863 -3.343 14.299 1.00 82.81 155 LEU A O 1
ATOM 1167 N N . TYR A 1 156 ? -3.613 -1.225 14.254 1.00 80.19 156 TYR A N 1
ATOM 1168 C CA . TYR A 1 156 ? -2.667 -0.749 13.246 1.00 80.19 156 TYR A CA 1
ATOM 1169 C C . TYR A 1 156 ? -1.221 -0.709 13.758 1.00 80.19 156 TYR A C 1
ATOM 1171 O O . TYR A 1 156 ? -0.337 -1.270 13.113 1.00 80.19 156 TYR A O 1
ATOM 1179 N N . ASP A 1 157 ? -0.988 -0.061 14.896 1.00 78.25 157 ASP A N 1
ATOM 1180 C CA . ASP A 1 157 ? 0.343 0.265 15.411 1.00 78.25 157 ASP A CA 1
ATOM 1181 C C . ASP A 1 157 ? 1.036 -0.954 16.037 1.00 78.25 157 ASP A C 1
ATOM 1183 O O . ASP A 1 157 ? 2.195 -1.243 15.752 1.00 78.25 157 ASP A O 1
ATOM 1187 N N . THR A 1 158 ? 0.298 -1.734 16.829 1.00 75.50 158 THR A N 1
ATOM 1188 C CA . THR A 1 158 ? 0.849 -2.875 17.577 1.00 75.50 158 THR A CA 1
ATOM 1189 C C . THR A 1 158 ? 0.811 -4.172 16.770 1.00 75.50 158 THR A C 1
ATOM 1191 O O . THR A 1 158 ? 1.764 -4.955 16.784 1.00 75.50 158 THR A O 1
ATOM 1194 N N . HIS A 1 159 ? -0.279 -4.421 16.038 1.00 69.31 159 HIS A N 1
ATOM 1195 C CA . HIS A 1 159 ? -0.500 -5.704 15.356 1.00 69.31 159 HIS A CA 1
ATOM 1196 C C . HIS A 1 159 ? -0.258 -5.640 13.841 1.00 69.31 159 HIS A C 1
ATOM 1198 O O . HIS A 1 159 ? -0.324 -6.672 13.164 1.00 69.31 159 HIS A O 1
ATOM 1204 N N . GLY A 1 160 ? 0.034 -4.453 13.293 1.00 71.94 160 GLY A N 1
ATOM 1205 C CA . GLY A 1 160 ? 0.196 -4.242 11.853 1.00 71.94 160 GLY A CA 1
ATOM 1206 C C . GLY A 1 160 ? -1.087 -4.513 11.061 1.00 71.94 160 GLY A C 1
ATOM 1207 O O . GLY A 1 160 ? -1.020 -4.785 9.857 1.00 71.94 160 GLY A O 1
ATOM 1208 N N . PHE A 1 161 ? -2.244 -4.502 11.732 1.00 77.12 161 PHE A N 1
ATOM 1209 C CA . PHE A 1 161 ? -3.541 -4.811 11.151 1.00 77.12 161 PHE A CA 1
ATOM 1210 C C . PHE A 1 161 ? -4.143 -3.536 10.544 1.00 77.12 161 PHE A C 1
ATOM 1212 O O . PHE A 1 161 ? -4.474 -2.592 11.259 1.00 77.12 161 PHE A O 1
ATOM 1219 N N . PRO A 1 162 ? -4.235 -3.446 9.211 1.00 75.81 162 PRO A N 1
ATOM 1220 C CA . PRO A 1 162 ? -4.519 -2.184 8.549 1.00 75.81 162 PRO A CA 1
ATOM 1221 C C . PRO A 1 162 ? -5.980 -1.752 8.744 1.00 75.8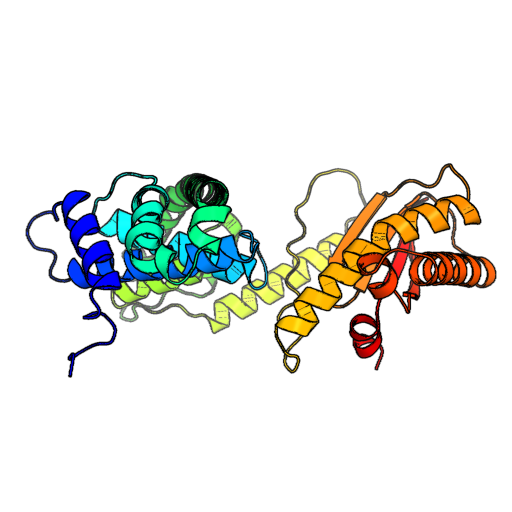1 162 PRO A C 1
ATOM 1223 O O . PRO A 1 162 ? -6.897 -2.574 8.694 1.00 75.81 162 PRO A O 1
ATOM 1226 N N . LEU A 1 163 ? -6.190 -0.435 8.880 1.00 80.38 163 LEU A N 1
ATOM 1227 C CA . LEU A 1 163 ? -7.510 0.180 9.084 1.00 80.38 163 LEU A CA 1
ATOM 1228 C C . LEU A 1 163 ? -8.551 -0.310 8.074 1.00 80.38 163 LEU A C 1
ATOM 1230 O O . LEU A 1 163 ? -9.713 -0.509 8.418 1.00 80.38 163 LEU A O 1
ATOM 1234 N N . ASP A 1 164 ? -8.155 -0.512 6.820 1.00 73.06 164 ASP A N 1
ATOM 1235 C CA . ASP A 1 164 ? -9.096 -0.893 5.780 1.00 73.06 164 ASP A CA 1
ATOM 1236 C C . ASP A 1 164 ? -9.670 -2.302 5.963 1.00 73.06 164 ASP A C 1
ATOM 1238 O O . ASP A 1 164 ? -10.805 -2.548 5.550 1.00 73.06 164 ASP A O 1
ATOM 1242 N N . LEU A 1 165 ? -8.913 -3.202 6.596 1.00 76.75 165 LEU A N 1
ATOM 1243 C CA . LEU A 1 165 ? -9.393 -4.522 6.984 1.00 76.75 165 LEU A CA 1
ATOM 1244 C C . LEU A 1 165 ? -10.229 -4.455 8.254 1.00 76.75 165 LEU A C 1
ATOM 1246 O O . LEU A 1 165 ? -11.259 -5.122 8.304 1.00 76.75 165 LEU A O 1
ATOM 1250 N N . THR A 1 166 ? -9.860 -3.610 9.220 1.00 83.50 166 THR A N 1
ATOM 1251 C CA . THR A 1 166 ? -10.707 -3.314 10.385 1.00 83.50 166 THR A CA 1
ATOM 1252 C C . THR A 1 166 ? -12.087 -2.842 9.933 1.00 83.50 166 THR A C 1
ATOM 1254 O O . THR A 1 166 ? -13.097 -3.401 10.344 1.00 83.50 166 THR A O 1
ATOM 1257 N N . GLN A 1 167 ? -12.147 -1.889 9.000 1.00 79.81 167 GLN A N 1
ATOM 1258 C CA . GLN A 1 167 ? -13.397 -1.394 8.419 1.00 79.81 167 GLN A CA 1
ATOM 1259 C C . GLN A 1 167 ? -14.164 -2.464 7.632 1.00 79.81 167 GLN A C 1
ATOM 1261 O O . GLN A 1 167 ? -15.393 -2.468 7.654 1.00 79.81 167 GLN A O 1
ATOM 1266 N N . ALA A 1 168 ? -13.464 -3.345 6.909 1.00 70.69 168 ALA A N 1
ATOM 1267 C CA . ALA A 1 168 ? -14.103 -4.421 6.153 1.00 70.69 168 ALA A CA 1
ATOM 1268 C C . ALA A 1 168 ? -14.751 -5.455 7.086 1.00 70.69 168 ALA A C 1
ATOM 1270 O O . ALA A 1 168 ? -15.917 -5.789 6.907 1.00 70.69 168 ALA A O 1
ATOM 1271 N N . VAL A 1 169 ? -14.023 -5.910 8.109 1.00 77.12 169 VAL A N 1
ATOM 1272 C CA . VAL A 1 169 ? -14.532 -6.854 9.117 1.00 77.12 169 VAL A CA 1
ATOM 1273 C C . VAL A 1 169 ? -15.661 -6.234 9.931 1.00 77.12 169 VAL A C 1
ATOM 1275 O O . VAL A 1 169 ? -16.688 -6.881 10.118 1.00 77.12 169 VAL A O 1
ATOM 1278 N N . ALA A 1 170 ? -15.512 -4.973 10.342 1.00 82.94 170 ALA A N 1
ATOM 1279 C CA . ALA A 1 170 ? -16.566 -4.243 11.030 1.00 82.94 170 ALA A CA 1
ATOM 1280 C C . ALA A 1 170 ? -17.856 -4.240 10.199 1.00 82.94 170 ALA A C 1
ATOM 1282 O O . ALA A 1 170 ? -18.906 -4.650 10.688 1.00 82.94 170 ALA A O 1
ATOM 1283 N N . ARG A 1 171 ? -17.769 -3.864 8.916 1.00 77.12 171 ARG A N 1
ATOM 1284 C CA . ARG A 1 171 ? -18.934 -3.798 8.027 1.00 77.12 171 ARG A CA 1
ATOM 1285 C C . ARG A 1 171 ? -19.633 -5.148 7.872 1.00 77.12 171 ARG A C 1
ATOM 1287 O O . ARG A 1 171 ? -20.859 -5.175 7.919 1.00 77.12 171 ARG A O 1
ATOM 1294 N N . ASP A 1 172 ? -18.879 -6.239 7.729 1.00 71.06 172 ASP A N 1
ATOM 1295 C CA . ASP A 1 172 ? -19.444 -7.591 7.601 1.00 71.06 172 ASP A CA 1
ATOM 1296 C C . ASP A 1 172 ? -20.266 -7.990 8.845 1.00 71.06 172 ASP A C 1
ATOM 1298 O O . ASP A 1 172 ? -21.266 -8.692 8.723 1.00 71.06 172 ASP A O 1
ATOM 1302 N N . GLY A 1 173 ? -19.893 -7.499 10.034 1.00 75.38 173 GLY A N 1
ATOM 1303 C CA . GLY A 1 173 ? -20.646 -7.684 11.281 1.00 75.38 173 GLY A CA 1
ATOM 1304 C C . GLY A 1 173 ? -21.717 -6.617 11.559 1.00 75.38 173 GLY A C 1
ATOM 1305 O O . GLY A 1 173 ? -22.333 -6.634 12.626 1.00 75.38 173 GLY A O 1
ATOM 1306 N N . GLY A 1 174 ? -21.920 -5.646 10.660 1.00 79.12 174 GLY A N 1
ATOM 1307 C CA . GLY A 1 174 ? -22.820 -4.507 10.885 1.00 79.12 174 GLY A CA 1
ATOM 1308 C C . GLY A 1 174 ? -22.285 -3.452 11.866 1.00 79.12 174 GLY A C 1
ATOM 1309 O O . GLY A 1 174 ? -23.070 -2.748 12.499 1.00 79.12 174 GLY A O 1
ATOM 1310 N N . TRP A 1 175 ? -20.965 -3.352 12.008 1.00 86.31 175 TRP A N 1
ATOM 1311 C CA . TRP A 1 175 ? -20.257 -2.352 12.809 1.00 86.31 175 TRP A CA 1
ATOM 1312 C C . TRP A 1 175 ? -19.688 -1.233 11.935 1.00 86.31 175 TRP A C 1
ATOM 1314 O O . TRP A 1 175 ? -19.458 -1.394 10.732 1.00 86.31 175 TRP A O 1
ATOM 1324 N N . THR A 1 176 ? -19.387 -0.100 12.563 1.00 85.19 176 THR A N 1
ATOM 1325 C CA . THR A 1 176 ? -18.581 0.970 11.963 1.00 85.19 176 THR A CA 1
ATOM 1326 C C . THR A 1 176 ? -17.300 1.205 12.760 1.00 85.19 176 THR A C 1
ATOM 1328 O O . THR A 1 176 ? -17.134 0.694 13.866 1.00 85.19 176 THR A O 1
ATOM 1331 N N . VAL A 1 177 ? -16.365 1.953 12.175 1.00 85.06 177 VAL A N 1
ATOM 1332 C CA . VAL A 1 177 ? -15.102 2.347 12.814 1.00 85.06 177 VAL A CA 1
ATOM 1333 C C . VAL A 1 177 ? -15.066 3.868 12.882 1.00 85.06 177 VAL A C 1
ATOM 1335 O O . VAL A 1 177 ? -15.385 4.520 11.885 1.00 85.06 177 VAL A O 1
ATOM 1338 N N . ASP A 1 178 ? -14.661 4.433 14.017 1.00 83.50 178 ASP A N 1
ATOM 1339 C CA . ASP A 1 178 ? -14.389 5.867 14.133 1.00 83.50 178 ASP A CA 1
ATOM 1340 C C . ASP A 1 178 ? -13.065 6.222 13.435 1.00 83.50 178 ASP A C 1
ATOM 1342 O O . ASP A 1 178 ? -11.973 6.210 14.008 1.00 83.50 178 ASP A O 1
ATOM 1346 N N . VAL A 1 179 ? -13.176 6.502 12.138 1.00 77.62 179 VAL A N 1
ATOM 1347 C CA . VAL A 1 179 ? -12.039 6.858 11.280 1.00 77.62 179 VAL A CA 1
ATOM 1348 C C . VAL A 1 179 ? -11.443 8.207 11.675 1.00 77.62 179 VAL A C 1
ATOM 1350 O O . VAL A 1 179 ? -10.227 8.369 11.633 1.00 77.62 179 VAL A O 1
ATOM 1353 N N . ALA A 1 180 ? -12.276 9.164 12.089 1.00 79.94 180 ALA A N 1
ATOM 1354 C CA . ALA A 1 180 ? -11.819 10.508 12.424 1.00 79.94 180 ALA A CA 1
ATOM 1355 C C . ALA A 1 180 ? -10.923 10.489 13.670 1.00 79.94 180 ALA A C 1
ATOM 1357 O O . ALA A 1 180 ? -9.866 11.129 13.700 1.00 79.94 180 ALA A O 1
ATOM 1358 N N . GLU A 1 181 ? -11.309 9.716 14.687 1.00 86.38 181 GLU A N 1
ATOM 1359 C CA . GLU A 1 181 ? -10.480 9.503 15.868 1.00 86.38 181 GLU A CA 1
ATOM 1360 C C . GLU A 1 181 ? -9.191 8.742 15.526 1.00 86.38 181 GLU A C 1
ATOM 1362 O O . GLU A 1 181 ? -8.117 9.150 15.974 1.00 86.38 181 GLU A O 1
ATOM 1367 N N . PHE A 1 182 ? -9.266 7.699 14.691 1.00 84.12 182 PHE A N 1
ATOM 1368 C CA . PHE A 1 182 ? -8.084 6.965 14.233 1.00 84.12 182 PHE A CA 1
ATOM 1369 C C . PHE A 1 182 ? -7.075 7.896 13.550 1.00 84.12 182 PHE A C 1
ATOM 1371 O O . PHE A 1 182 ? -5.893 7.892 13.886 1.00 84.12 182 PHE A O 1
ATOM 1378 N N . GLU A 1 183 ? -7.528 8.729 12.611 1.00 76.12 183 GLU A N 1
ATOM 1379 C CA . GLU A 1 183 ? -6.669 9.659 11.872 1.00 76.12 183 GLU A CA 1
ATOM 1380 C C . GLU A 1 183 ? -6.059 10.723 12.785 1.00 76.12 183 GLU A C 1
ATOM 1382 O O . GLU A 1 183 ? -4.916 11.143 12.590 1.00 76.12 183 GLU A O 1
ATOM 1387 N N . ARG A 1 184 ? -6.799 11.168 13.808 1.00 82.44 184 ARG A N 1
ATOM 1388 C CA . ARG A 1 184 ? -6.280 12.084 14.829 1.00 82.44 184 ARG A CA 1
ATOM 1389 C C . ARG A 1 184 ? -5.173 11.426 15.654 1.00 82.44 184 ARG A C 1
ATOM 1391 O O . ARG A 1 184 ? -4.127 12.041 15.845 1.00 82.44 184 ARG A O 1
ATOM 1398 N N . LEU A 1 185 ? -5.378 10.193 16.117 1.00 81.00 185 LEU A N 1
ATOM 1399 C CA . LEU A 1 185 ? -4.377 9.441 16.881 1.00 81.00 185 LEU A CA 1
ATOM 1400 C C . LEU A 1 185 ? -3.156 9.103 16.032 1.00 81.00 185 LEU A C 1
ATOM 1402 O O . LEU A 1 185 ? -2.031 9.253 16.493 1.00 81.00 185 LEU A O 1
ATOM 1406 N N . GLN A 1 186 ? -3.363 8.753 14.766 1.00 75.12 186 GLN A N 1
ATOM 1407 C CA . GLN A 1 186 ? -2.276 8.513 13.831 1.00 75.12 186 GLN A CA 1
ATOM 1408 C C . GLN A 1 186 ? -1.448 9.777 13.579 1.00 75.12 186 GLN A C 1
ATOM 1410 O O . GLN A 1 186 ? -0.221 9.701 13.520 1.00 75.12 186 GLN A O 1
ATOM 1415 N N . ARG A 1 187 ? -2.085 10.949 13.458 1.00 74.62 187 ARG A N 1
ATOM 1416 C CA . ARG A 1 187 ? -1.370 12.231 13.371 1.00 74.62 187 ARG A CA 1
ATOM 1417 C C . ARG A 1 187 ? -0.585 12.524 14.650 1.00 74.62 187 ARG A C 1
ATOM 1419 O O . ARG A 1 187 ? 0.609 12.793 14.563 1.00 74.62 187 ARG A O 1
ATOM 1426 N N . ALA A 1 188 ? -1.208 12.370 15.817 1.00 76.19 188 ALA A N 1
ATOM 1427 C CA . ALA A 1 188 ? -0.555 12.594 17.106 1.00 76.19 188 ALA A CA 1
ATOM 1428 C C . ALA A 1 188 ? 0.627 11.636 17.348 1.00 76.19 188 ALA A C 1
ATOM 1430 O O . ALA A 1 188 ? 1.698 12.073 17.760 1.00 76.19 188 ALA A O 1
ATOM 1431 N N . GLY A 1 189 ? 0.481 10.347 17.030 1.00 68.88 189 GLY A N 1
ATOM 1432 C CA . GLY A 1 189 ? 1.558 9.361 17.141 1.00 68.88 189 GLY A CA 1
ATOM 1433 C C . GLY A 1 189 ? 2.730 9.666 16.205 1.00 68.88 189 GLY A C 1
ATOM 1434 O O . GLY A 1 189 ? 3.888 9.477 16.577 1.00 68.88 189 GLY A O 1
ATOM 1435 N N . ARG A 1 190 ? 2.469 10.237 15.019 1.00 64.12 190 ARG A N 1
ATOM 1436 C CA . ARG A 1 190 ? 3.528 10.733 14.121 1.00 64.12 190 ARG A CA 1
ATOM 1437 C C . ARG A 1 190 ? 4.244 11.949 14.697 1.00 64.12 190 ARG A C 1
ATOM 1439 O O . ARG A 1 190 ? 5.463 12.026 14.590 1.00 64.12 190 ARG A O 1
ATOM 1446 N N . GLU A 1 191 ? 3.513 12.897 15.273 1.00 61.94 191 GLU A N 1
ATOM 1447 C CA . GLU A 1 191 ? 4.085 14.092 15.905 1.00 61.94 191 GLU A CA 1
ATOM 1448 C C . GLU A 1 191 ? 4.941 13.723 17.118 1.00 61.94 191 GLU A C 1
ATOM 1450 O O . GLU A 1 191 ? 6.068 14.195 17.228 1.00 61.94 191 GLU A O 1
ATOM 1455 N N . GLN A 1 192 ? 4.476 12.793 17.953 1.00 60.38 192 GLN A N 1
ATOM 1456 C CA . GLN A 1 192 ? 5.238 12.249 19.079 1.00 60.38 192 GLN A CA 1
ATOM 1457 C C . GLN A 1 192 ? 6.476 11.474 18.618 1.00 60.38 192 GLN A C 1
ATOM 1459 O O . GLN A 1 192 ? 7.560 11.693 19.147 1.00 60.38 192 GLN A O 1
ATOM 1464 N N . SER A 1 193 ? 6.366 10.642 17.578 1.00 53.38 193 SER A N 1
ATOM 1465 C CA . SER A 1 193 ? 7.522 9.939 16.996 1.00 53.38 193 SER A CA 1
ATOM 1466 C C . SER A 1 193 ? 8.558 10.904 16.401 1.00 53.38 193 SER A C 1
ATOM 1468 O O . SER A 1 193 ? 9.749 10.600 16.365 1.00 53.38 193 SER A O 1
ATOM 1470 N N . LYS A 1 194 ? 8.120 12.077 15.925 1.00 50.97 194 LYS A N 1
ATOM 1471 C CA . LYS A 1 194 ? 8.998 13.149 15.434 1.00 50.97 194 LYS A CA 1
ATOM 1472 C C . LYS A 1 194 ? 9.611 13.963 16.581 1.00 50.97 194 LYS A C 1
ATOM 1474 O O . LYS A 1 194 ? 10.789 14.291 16.497 1.00 50.97 194 LYS A O 1
ATOM 1479 N N . ALA A 1 195 ? 8.851 14.247 17.638 1.00 44.72 195 ALA A N 1
ATOM 1480 C CA . ALA A 1 195 ? 9.297 14.996 18.815 1.00 44.72 195 ALA A CA 1
ATOM 1481 C C . ALA A 1 195 ? 10.249 14.179 19.707 1.00 44.72 195 ALA A C 1
ATOM 1483 O O . ALA A 1 195 ? 11.292 14.682 20.108 1.00 44.72 195 ALA A O 1
ATOM 1484 N N . ALA A 1 196 ? 9.978 12.889 19.919 1.00 42.53 196 ALA A N 1
ATOM 1485 C CA . ALA A 1 196 ? 10.870 11.980 20.642 1.00 42.53 196 ALA A CA 1
ATOM 1486 C C . ALA A 1 196 ? 12.230 11.809 19.937 1.00 42.53 196 ALA A C 1
ATOM 1488 O O . ALA A 1 196 ? 13.259 11.674 20.591 1.00 42.53 196 ALA A O 1
ATOM 1489 N N . ARG A 1 197 ? 12.258 11.895 18.597 1.00 40.75 197 ARG A N 1
ATOM 1490 C CA . ARG A 1 197 ? 13.500 11.954 17.802 1.00 40.75 197 ARG A CA 1
ATOM 1491 C C . ARG A 1 197 ? 14.235 13.297 17.904 1.00 40.75 197 ARG A C 1
ATOM 1493 O O . ARG A 1 197 ? 15.392 13.360 17.507 1.00 40.75 197 ARG A O 1
ATOM 1500 N N . ALA A 1 198 ? 13.579 14.352 18.386 1.00 43.31 198 ALA A N 1
ATOM 1501 C CA . ALA A 1 198 ? 14.181 15.667 18.603 1.00 43.31 198 ALA A CA 1
ATOM 1502 C C . ALA A 1 198 ? 14.725 15.847 20.035 1.00 43.31 198 ALA A C 1
ATOM 1504 O O . ALA A 1 198 ? 15.638 16.642 20.226 1.00 43.31 198 ALA A O 1
ATOM 1505 N N . GLU A 1 199 ? 14.203 15.104 21.019 1.00 38.16 199 GLU A N 1
ATOM 1506 C CA . GLU A 1 199 ? 14.626 15.187 22.431 1.00 38.16 199 GLU A CA 1
ATOM 1507 C C . GLU A 1 199 ? 15.554 14.042 22.888 1.00 38.16 199 GLU A C 1
ATOM 1509 O O . GLU A 1 199 ? 16.234 14.179 23.902 1.00 38.16 199 GLU A O 1
ATOM 1514 N N . GLY A 1 200 ? 15.640 12.933 22.144 1.00 30.31 200 GLY A N 1
ATOM 1515 C CA . GLY A 1 200 ? 16.509 11.792 22.452 1.00 30.31 200 GLY A CA 1
ATOM 1516 C C . GLY A 1 200 ? 17.715 11.665 21.518 1.00 30.31 200 GLY A C 1
ATOM 1517 O O . GLY A 1 200 ? 17.745 10.760 20.687 1.00 30.31 200 GLY A O 1
ATOM 1518 N N . ASP A 1 201 ? 18.724 12.529 21.663 1.00 40.66 201 ASP A N 1
ATOM 1519 C CA . ASP A 1 201 ? 20.071 12.260 21.135 1.00 40.66 201 ASP A CA 1
ATOM 1520 C C . ASP A 1 201 ? 20.802 11.306 22.090 1.00 40.66 201 ASP A C 1
ATOM 1522 O O . ASP A 1 201 ? 21.457 11.718 23.044 1.00 40.66 201 ASP A O 1
ATOM 1526 N N . SER A 1 202 ? 20.625 10.001 21.878 1.00 28.19 202 SER A N 1
ATOM 1527 C CA . SER A 1 202 ? 21.639 9.002 22.226 1.00 28.19 202 SER A CA 1
ATOM 1528 C C . SER A 1 202 ? 21.372 7.675 21.511 1.00 28.19 202 SER A C 1
ATOM 1530 O O . SER A 1 202 ? 20.397 6.988 21.777 1.00 28.19 202 SER A O 1
ATOM 1532 N N . GLY A 1 203 ? 22.284 7.336 20.598 1.00 30.66 203 GLY A N 1
ATOM 1533 C CA . GLY A 1 203 ? 22.826 5.988 20.413 1.00 30.66 203 GLY A CA 1
ATOM 1534 C C . GLY A 1 203 ? 21.881 4.822 20.083 1.00 30.66 203 GLY A C 1
ATOM 1535 O O . GLY A 1 203 ? 21.226 4.270 20.954 1.00 30.66 203 GLY A O 1
ATOM 1536 N N . ASN A 1 204 ? 22.061 4.317 18.859 1.00 27.39 204 ASN A N 1
ATOM 1537 C CA . ASN A 1 204 ? 21.794 2.956 18.374 1.00 27.39 204 ASN A CA 1
ATOM 1538 C C . ASN A 1 204 ? 20.363 2.528 17.975 1.00 27.39 204 ASN A C 1
ATOM 1540 O O . ASN A 1 204 ? 19.535 2.128 18.781 1.00 27.39 204 ASN A O 1
ATOM 1544 N N . ASP A 1 205 ? 20.247 2.424 16.648 1.00 29.66 205 ASP A N 1
ATOM 1545 C CA . ASP A 1 205 ? 19.885 1.228 15.871 1.00 29.66 205 ASP A CA 1
ATOM 1546 C C . ASP A 1 205 ? 18.432 1.030 15.384 1.00 29.66 205 ASP A C 1
ATOM 1548 O O . ASP A 1 205 ? 17.449 1.122 16.113 1.00 29.66 205 ASP A O 1
ATOM 1552 N N . ALA A 1 206 ? 18.370 0.747 14.077 1.00 30.62 206 ALA A N 1
ATOM 1553 C CA . ALA A 1 206 ? 17.305 0.145 13.274 1.00 30.62 206 ALA A CA 1
ATOM 1554 C C . ALA A 1 206 ? 15.837 0.543 13.558 1.00 30.62 206 ALA A C 1
ATOM 1556 O O . ALA A 1 206 ? 15.063 -0.225 14.126 1.00 30.62 206 ALA A O 1
ATOM 1557 N N . GLY A 1 207 ? 15.389 1.695 13.041 1.00 23.61 207 GLY A N 1
ATOM 1558 C CA . GLY A 1 207 ? 13.986 2.123 13.129 1.00 23.61 207 GLY A CA 1
ATOM 1559 C C . GLY A 1 207 ? 13.387 2.538 11.786 1.00 23.61 207 GLY A C 1
ATOM 1560 O O . GLY A 1 207 ? 13.661 3.635 11.301 1.00 23.61 207 GLY A O 1
ATOM 1561 N N . VAL A 1 208 ? 12.536 1.673 11.221 1.00 32.16 208 VAL A N 1
ATOM 1562 C CA . VAL A 1 208 ? 11.667 1.910 10.052 1.00 32.16 208 VAL A CA 1
ATOM 1563 C C . VAL A 1 208 ? 11.103 3.336 10.059 1.00 32.16 208 VAL A C 1
ATOM 1565 O O . VAL A 1 208 ? 10.468 3.771 11.019 1.00 32.16 208 VAL A O 1
ATOM 1568 N N . VAL A 1 209 ? 11.336 4.078 8.977 1.00 28.34 209 VAL A N 1
ATOM 1569 C CA . VAL A 1 209 ? 10.718 5.386 8.733 1.00 28.34 209 VAL A CA 1
ATOM 1570 C C . VAL A 1 209 ? 9.368 5.132 8.051 1.00 28.34 209 VAL A C 1
ATOM 1572 O O . VAL A 1 209 ? 9.363 4.595 6.945 1.00 28.34 209 VAL A O 1
ATOM 1575 N N . PRO A 1 210 ? 8.209 5.479 8.644 1.00 33.59 210 PRO A N 1
ATOM 1576 C CA . PRO A 1 210 ? 6.962 5.482 7.899 1.00 33.59 210 PRO A CA 1
ATOM 1577 C C . PRO A 1 210 ? 6.868 6.812 7.145 1.00 33.59 210 PRO A C 1
ATOM 1579 O O . PRO A 1 210 ? 6.377 7.813 7.668 1.00 33.59 210 PRO A O 1
ATOM 1582 N N . GLU A 1 211 ? 7.389 6.820 5.920 1.00 35.22 211 GLU A N 1
ATOM 1583 C CA . GLU A 1 211 ? 7.142 7.866 4.925 1.00 35.22 211 GLU A CA 1
ATOM 1584 C C . GLU A 1 211 ? 5.669 7.822 4.515 1.00 35.22 211 GLU A C 1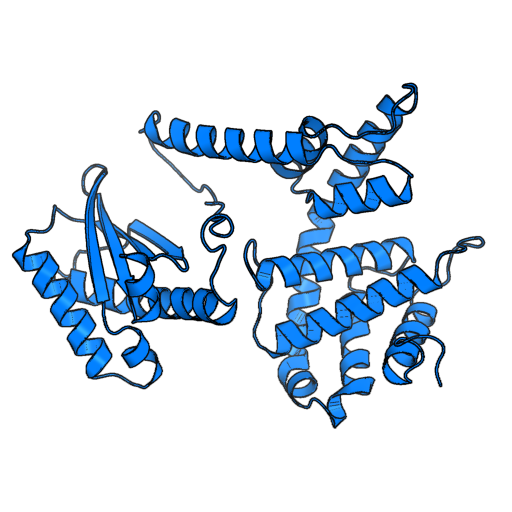
ATOM 1586 O O . GLU A 1 211 ? 5.176 6.802 4.036 1.00 35.22 211 GLU A O 1
ATOM 1591 N N . ASN A 1 212 ? 4.937 8.915 4.725 1.00 32.22 212 ASN A N 1
ATOM 1592 C CA . ASN A 1 212 ? 3.572 9.052 4.230 1.00 32.22 212 ASN A CA 1
ATOM 1593 C C . ASN A 1 212 ? 3.374 10.484 3.713 1.00 32.22 212 ASN A C 1
ATOM 1595 O O . ASN A 1 212 ? 2.910 11.360 4.440 1.00 32.22 212 ASN A O 1
ATOM 1599 N N . ASP A 1 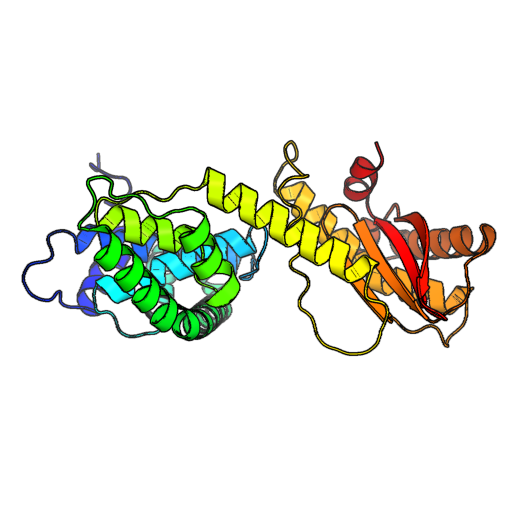213 ? 3.774 10.706 2.457 1.00 39.12 213 ASP A N 1
ATOM 1600 C CA . ASP A 1 213 ? 3.773 12.003 1.753 1.00 39.12 213 ASP A CA 1
ATOM 1601 C C . ASP A 1 213 ? 2.470 12.314 0.986 1.00 39.12 213 ASP A C 1
ATOM 1603 O O . ASP A 1 213 ? 2.409 13.246 0.182 1.00 39.12 213 ASP A O 1
ATOM 1607 N N . TYR A 1 214 ? 1.392 11.561 1.223 1.00 34.91 214 TYR A N 1
ATOM 1608 C CA . TYR A 1 214 ? 0.154 11.708 0.443 1.00 34.91 214 TYR A CA 1
ATOM 1609 C C . TYR A 1 214 ? -0.769 12.850 0.880 1.00 34.91 214 TYR A C 1
ATOM 1611 O O . TYR A 1 214 ? -1.603 13.268 0.085 1.00 34.91 214 TYR A O 1
ATOM 1619 N N . ASP A 1 215 ? -0.592 13.425 2.071 1.00 35.50 215 ASP A N 1
ATOM 1620 C CA . ASP A 1 215 ? -1.438 14.543 2.539 1.00 35.50 215 ASP A CA 1
ATOM 1621 C C . ASP A 1 215 ? -1.032 15.905 1.938 1.00 35.50 215 ASP A C 1
ATOM 1623 O O . ASP A 1 215 ? -1.578 16.965 2.219 1.00 35.50 215 ASP A O 1
ATOM 1627 N N . LEU A 1 216 ? -0.005 15.869 1.102 1.00 34.34 216 LEU A N 1
ATOM 1628 C CA . LEU A 1 216 ? 0.806 17.009 0.727 1.00 34.34 216 LEU A CA 1
ATOM 1629 C C . LEU A 1 216 ? 0.877 17.189 -0.805 1.00 34.34 216 LEU A C 1
ATOM 1631 O O . LEU A 1 216 ? 1.498 18.138 -1.285 1.00 34.34 216 LEU A O 1
ATOM 1635 N N . CYS A 1 217 ? 0.215 16.293 -1.551 1.00 35.44 217 CYS A N 1
ATOM 1636 C CA . CYS A 1 217 ? 0.147 16.247 -3.017 1.00 35.44 217 CYS A CA 1
ATOM 1637 C C . CYS A 1 217 ? -1.281 16.456 -3.570 1.00 35.44 217 CYS A C 1
ATOM 1639 O O . CYS A 1 217 ? -1.535 16.170 -4.743 1.00 35.44 217 CYS A O 1
ATOM 1641 N N . ALA A 1 218 ? -2.227 16.918 -2.745 1.00 33.91 218 ALA A N 1
ATOM 1642 C CA . ALA A 1 218 ? -3.594 17.212 -3.174 1.00 33.91 218 ALA A CA 1
ATOM 1643 C C . ALA A 1 218 ? -3.588 18.312 -4.255 1.00 33.91 218 ALA A C 1
ATOM 1645 O O . ALA A 1 218 ? -3.393 19.484 -3.947 1.00 33.91 218 ALA A O 1
ATOM 1646 N N . GLY A 1 219 ? -3.766 17.926 -5.524 1.00 33.03 219 GLY A N 1
ATOM 1647 C CA . GLY A 1 219 ? -3.826 18.852 -6.665 1.00 33.03 219 GLY A CA 1
ATOM 1648 C C . GLY A 1 219 ? -3.012 18.448 -7.898 1.00 33.03 219 GLY A C 1
ATOM 1649 O O . GLY A 1 219 ? -3.227 19.022 -8.962 1.00 33.03 219 GLY A O 1
ATOM 1650 N N . PHE A 1 220 ? -2.130 17.447 -7.802 1.00 36.84 220 PHE A N 1
ATOM 1651 C CA . PHE A 1 220 ? -1.291 17.002 -8.923 1.00 36.84 220 PHE A CA 1
ATOM 1652 C C . PHE A 1 220 ? -1.708 15.625 -9.456 1.00 36.84 220 PHE A C 1
ATOM 1654 O O . PHE A 1 220 ? -2.184 14.768 -8.709 1.00 36.84 220 PHE A O 1
ATOM 1661 N N . ALA A 1 221 ? -1.544 15.404 -10.765 1.00 38.00 221 ALA A N 1
ATOM 1662 C CA . ALA A 1 221 ? -1.879 14.131 -11.395 1.00 38.00 221 ALA A CA 1
ATOM 1663 C C . ALA A 1 221 ? -1.002 12.985 -10.833 1.00 38.00 221 ALA A C 1
ATOM 1665 O O . ALA A 1 221 ? 0.189 13.174 -10.605 1.00 38.00 221 ALA A O 1
ATOM 1666 N N . PRO A 1 222 ? -1.525 11.760 -10.657 1.00 37.12 222 PRO A N 1
ATOM 1667 C CA . PRO A 1 222 ? -0.751 10.632 -10.120 1.00 37.12 222 PRO A CA 1
ATOM 1668 C C . PRO A 1 222 ? 0.557 10.313 -10.872 1.00 37.12 222 PRO A C 1
ATOM 1670 O O . PRO A 1 222 ? 1.491 9.777 -10.276 1.00 37.12 222 PRO A O 1
ATOM 1673 N N . GLY A 1 223 ? 0.636 10.649 -12.166 1.00 41.81 223 GLY A N 1
ATOM 1674 C CA . GLY A 1 223 ? 1.834 10.473 -12.992 1.00 41.81 223 GLY A CA 1
ATOM 1675 C C . GLY A 1 223 ? 2.994 11.391 -12.601 1.00 41.81 223 GLY A C 1
ATOM 1676 O O . GLY A 1 223 ? 4.122 10.918 -12.523 1.00 41.81 223 GLY A O 1
ATOM 1677 N N . THR A 1 224 ? 2.727 12.654 -12.251 1.00 53.94 224 THR A N 1
ATOM 1678 C CA . THR A 1 224 ? 3.781 13.618 -11.888 1.00 53.94 224 THR A CA 1
ATOM 1679 C C . THR A 1 224 ? 4.426 13.293 -10.541 1.00 53.94 224 THR A C 1
ATOM 1681 O O . THR A 1 224 ? 5.615 13.524 -10.356 1.00 53.94 224 THR A O 1
ATOM 1684 N N . VAL A 1 225 ? 3.686 12.698 -9.600 1.00 54.22 225 VAL A N 1
ATOM 1685 C CA . VAL A 1 225 ? 4.224 12.286 -8.287 1.00 54.22 225 VAL A CA 1
ATOM 1686 C C . VAL A 1 225 ? 5.188 11.101 -8.423 1.00 54.22 225 VAL A C 1
ATOM 1688 O O . VAL A 1 225 ? 6.256 11.092 -7.812 1.00 54.22 225 VAL A O 1
ATOM 1691 N N . ALA A 1 226 ? 4.822 10.099 -9.229 1.00 56.81 226 ALA A N 1
ATOM 1692 C CA . ALA A 1 226 ? 5.676 8.939 -9.486 1.00 56.81 226 ALA A CA 1
ATOM 1693 C C . ALA A 1 226 ? 6.913 9.315 -10.318 1.00 56.81 226 ALA A C 1
ATOM 1695 O O . ALA A 1 226 ? 8.009 8.832 -10.039 1.00 56.81 226 ALA A O 1
ATOM 1696 N N . GLU A 1 227 ? 6.742 10.206 -11.296 1.00 64.25 227 GLU A N 1
ATOM 1697 C CA . GLU A 1 227 ? 7.831 10.775 -12.088 1.00 64.25 227 GLU A CA 1
ATOM 1698 C C . GLU A 1 227 ? 8.811 11.561 -11.207 1.00 64.25 227 GLU A C 1
ATOM 1700 O O . GLU A 1 227 ? 10.008 11.298 -11.256 1.00 64.25 227 GLU A O 1
ATOM 1705 N N . ALA A 1 228 ? 8.320 12.435 -10.320 1.00 68.00 228 ALA A N 1
ATOM 1706 C CA . ALA A 1 228 ? 9.168 13.198 -9.403 1.00 68.00 228 ALA A CA 1
ATOM 1707 C C . ALA A 1 228 ? 9.984 12.299 -8.462 1.00 68.00 228 ALA A C 1
ATOM 1709 O O . ALA A 1 228 ? 11.181 12.512 -8.300 1.00 68.00 228 ALA A O 1
ATOM 1710 N N . HIS A 1 229 ? 9.367 11.264 -7.879 1.00 74.25 229 HIS A N 1
ATOM 1711 C CA . HIS A 1 229 ? 10.089 10.286 -7.057 1.00 74.25 229 HIS A CA 1
ATOM 1712 C C . HIS A 1 229 ? 11.190 9.600 -7.876 1.00 74.25 229 HIS A C 1
ATOM 1714 O O . HIS A 1 229 ? 12.353 9.637 -7.485 1.00 74.25 229 HIS A O 1
ATOM 1720 N N . SER A 1 230 ? 10.853 9.053 -9.049 1.00 73.56 230 SER A N 1
ATOM 1721 C CA . SER A 1 230 ? 11.828 8.367 -9.906 1.00 73.56 230 SER A CA 1
ATOM 1722 C C . SER A 1 230 ? 12.998 9.269 -10.309 1.00 73.56 230 SER A C 1
ATOM 1724 O O . SER A 1 230 ? 14.127 8.795 -10.426 1.00 73.56 230 SER A O 1
ATOM 1726 N N . VAL A 1 231 ? 12.741 10.558 -10.531 1.00 78.56 231 VAL A N 1
ATOM 1727 C CA . VAL A 1 231 ? 13.771 11.546 -10.858 1.00 78.56 231 VAL A CA 1
ATOM 1728 C C . VAL A 1 231 ? 14.668 11.847 -9.651 1.00 78.56 231 VAL A C 1
ATOM 1730 O O . VAL A 1 231 ? 15.891 11.900 -9.793 1.00 78.56 231 VAL A O 1
ATOM 1733 N N . HIS A 1 232 ? 14.096 11.991 -8.454 1.00 85.31 232 HIS A N 1
ATOM 1734 C CA . HIS A 1 232 ? 14.861 12.171 -7.220 1.00 85.31 232 HIS A CA 1
ATOM 1735 C C . HIS A 1 232 ? 15.719 10.941 -6.872 1.00 85.31 232 HIS A C 1
ATOM 1737 O O . HIS A 1 232 ? 16.880 11.083 -6.474 1.00 85.31 232 HIS A O 1
ATOM 1743 N N . ASP A 1 233 ? 15.197 9.734 -7.094 1.00 79.62 233 ASP A N 1
ATOM 1744 C CA . ASP A 1 233 ? 15.951 8.488 -6.928 1.00 79.62 233 ASP A CA 1
ATOM 1745 C C . ASP A 1 233 ? 17.146 8.441 -7.885 1.00 79.62 233 ASP A C 1
ATOM 1747 O O . ASP A 1 233 ? 18.274 8.177 -7.465 1.00 79.62 233 ASP A O 1
ATOM 1751 N N . ALA A 1 234 ? 16.927 8.775 -9.162 1.00 81.44 234 ALA A N 1
ATOM 1752 C CA . ALA A 1 234 ? 17.977 8.810 -10.179 1.00 81.44 234 ALA A CA 1
ATOM 1753 C C . ALA A 1 234 ? 19.059 9.871 -9.895 1.00 81.44 234 ALA A C 1
ATOM 1755 O O . ALA A 1 234 ? 20.222 9.688 -10.259 1.00 81.44 234 ALA A O 1
ATOM 1756 N N . ALA A 1 235 ? 18.708 10.960 -9.209 1.00 86.50 235 ALA A N 1
ATOM 1757 C CA . ALA A 1 235 ? 19.648 12.008 -8.821 1.00 86.50 235 ALA A CA 1
ATOM 1758 C C . ALA A 1 235 ? 20.551 11.614 -7.637 1.00 86.50 235 ALA A C 1
ATOM 1760 O O . ALA A 1 235 ? 21.658 12.136 -7.495 1.00 86.50 235 ALA A O 1
ATOM 1761 N N . THR A 1 236 ? 20.112 10.679 -6.793 1.00 89.56 236 THR A N 1
ATOM 1762 C CA . THR A 1 236 ? 20.836 10.251 -5.586 1.00 89.56 236 THR A CA 1
ATOM 1763 C C . THR A 1 236 ? 22.267 9.747 -5.852 1.00 89.56 236 THR A C 1
ATOM 1765 O O . THR A 1 236 ? 23.193 10.216 -5.178 1.00 89.56 236 THR A O 1
ATOM 1768 N N . PRO A 1 237 ? 22.526 8.832 -6.812 1.00 87.12 237 PRO A N 1
ATOM 1769 C CA . PRO A 1 237 ? 23.893 8.394 -7.095 1.00 87.12 237 PRO A CA 1
ATOM 1770 C C . PRO A 1 237 ? 24.778 9.528 -7.637 1.00 87.12 237 PRO A C 1
ATOM 1772 O O . PRO A 1 237 ? 25.967 9.577 -7.313 1.00 87.12 237 PRO A O 1
ATOM 1775 N N . LEU A 1 238 ? 24.207 10.467 -8.402 1.00 89.81 238 LEU A N 1
ATOM 1776 C CA . LEU A 1 238 ? 24.922 11.650 -8.893 1.00 89.81 238 LEU A CA 1
ATOM 1777 C C . LEU A 1 238 ? 25.303 12.586 -7.742 1.00 89.81 238 LEU A C 1
ATOM 1779 O O . LEU A 1 238 ? 26.423 13.095 -7.715 1.00 89.81 238 LEU A O 1
ATOM 1783 N N . LEU A 1 239 ? 24.414 12.753 -6.760 1.00 93.00 239 LEU A N 1
ATOM 1784 C CA . LEU A 1 239 ? 24.674 13.538 -5.558 1.00 93.00 239 LEU A CA 1
ATOM 1785 C C . LEU A 1 239 ? 25.836 12.966 -4.740 1.00 93.00 239 LEU A C 1
ATOM 1787 O O . LEU A 1 239 ? 26.761 13.703 -4.397 1.00 93.00 239 LEU A O 1
ATOM 1791 N N . LEU A 1 240 ? 25.855 11.653 -4.485 1.00 90.88 240 LEU A N 1
ATOM 1792 C CA . LEU A 1 240 ? 26.974 11.025 -3.774 1.00 90.88 240 LEU A CA 1
ATOM 1793 C C . LEU A 1 240 ? 28.295 11.160 -4.549 1.00 90.88 240 LEU A C 1
ATOM 1795 O O . LEU A 1 240 ? 29.339 11.443 -3.954 1.00 90.88 240 LEU A O 1
ATOM 1799 N N . ALA A 1 241 ? 28.264 10.972 -5.871 1.00 89.62 241 ALA A N 1
ATOM 1800 C CA . ALA A 1 241 ? 29.443 11.125 -6.718 1.00 89.62 241 ALA A CA 1
ATOM 1801 C C . ALA A 1 241 ? 29.982 12.567 -6.695 1.00 89.62 241 ALA A C 1
ATOM 1803 O O . ALA A 1 241 ? 31.187 12.774 -6.528 1.00 89.62 241 ALA A O 1
ATOM 1804 N N . ALA A 1 242 ? 29.097 13.561 -6.795 1.00 93.88 242 ALA A N 1
ATOM 1805 C CA . ALA A 1 242 ? 29.458 14.971 -6.730 1.00 93.88 242 ALA A CA 1
ATOM 1806 C C . ALA A 1 242 ? 30.023 15.352 -5.353 1.00 93.88 242 ALA A C 1
ATOM 1808 O O . ALA A 1 242 ? 31.065 16.002 -5.284 1.00 93.88 242 ALA A O 1
ATOM 1809 N N . LEU A 1 243 ? 29.424 14.875 -4.258 1.00 94.38 243 LEU A N 1
ATOM 1810 C CA . LEU A 1 243 ? 29.943 15.104 -2.906 1.00 94.38 243 LEU A CA 1
ATOM 1811 C C . LEU A 1 243 ? 31.352 14.538 -2.724 1.00 94.38 243 LEU A C 1
ATOM 1813 O O . LEU A 1 243 ? 32.224 15.217 -2.184 1.00 94.38 243 LEU A O 1
ATOM 1817 N N . ARG A 1 244 ? 31.618 13.332 -3.232 1.00 93.50 244 ARG A N 1
ATOM 1818 C CA . ARG A 1 244 ? 32.967 12.747 -3.191 1.00 93.50 244 ARG A CA 1
ATOM 1819 C C . ARG A 1 244 ? 33.984 13.539 -4.007 1.00 93.50 244 ARG A C 1
ATOM 1821 O O . ARG A 1 244 ? 35.146 13.604 -3.615 1.00 93.50 244 ARG A O 1
ATOM 1828 N N . ALA A 1 245 ? 33.560 14.146 -5.113 1.00 92.12 245 ALA A N 1
ATOM 1829 C CA . ALA A 1 245 ? 34.426 14.974 -5.944 1.00 92.12 245 ALA A CA 1
ATOM 1830 C C . ALA A 1 245 ? 34.744 16.339 -5.306 1.00 92.12 245 ALA A C 1
ATOM 1832 O O . ALA A 1 245 ? 35.858 16.831 -5.465 1.00 92.12 245 ALA A O 1
ATOM 1833 N N . VAL A 1 246 ? 33.784 16.942 -4.597 1.00 93.56 246 VAL A N 1
ATOM 1834 C CA . VAL A 1 246 ? 33.906 18.301 -4.034 1.00 93.56 246 VAL A CA 1
ATOM 1835 C C . VAL A 1 246 ? 34.480 18.305 -2.616 1.00 93.56 246 VAL A C 1
ATOM 1837 O O . VAL A 1 246 ? 35.278 19.172 -2.265 1.00 93.56 246 VAL A O 1
ATOM 1840 N N . VAL A 1 247 ? 34.066 17.351 -1.784 1.00 90.25 247 VAL A N 1
ATOM 1841 C CA . VAL A 1 247 ? 34.434 17.282 -0.360 1.00 90.25 247 VAL A CA 1
ATOM 1842 C C . VAL A 1 247 ? 35.590 16.308 -0.136 1.00 90.25 247 VAL A C 1
ATOM 1844 O O . VAL A 1 247 ? 36.457 16.555 0.698 1.00 90.25 247 VAL A O 1
ATOM 1847 N N . GLY A 1 248 ? 35.623 15.210 -0.894 1.00 88.69 248 GLY A N 1
ATOM 1848 C CA . GLY A 1 248 ? 36.689 14.212 -0.860 1.00 88.69 248 GLY A CA 1
ATOM 1849 C C . GLY A 1 248 ? 36.172 12.774 -0.872 1.00 88.69 248 GLY A C 1
ATOM 1850 O O . GLY A 1 248 ? 35.047 12.478 -0.469 1.00 88.69 248 GLY A O 1
ATOM 1851 N N . ALA A 1 249 ? 37.029 11.842 -1.294 1.00 83.44 249 ALA A N 1
ATOM 1852 C CA . ALA A 1 249 ? 36.669 10.432 -1.478 1.00 83.44 249 ALA A CA 1
ATOM 1853 C C . ALA A 1 249 ? 36.180 9.726 -0.195 1.00 83.44 249 ALA A C 1
ATOM 1855 O O . ALA A 1 249 ? 35.502 8.705 -0.283 1.00 83.44 249 ALA A O 1
ATOM 1856 N N . GLY A 1 250 ? 36.501 10.274 0.983 1.00 83.88 250 GLY A N 1
ATOM 1857 C CA . GLY A 1 250 ? 36.082 9.756 2.288 1.00 83.88 250 GLY A CA 1
ATOM 1858 C C . GLY A 1 250 ? 34.619 10.023 2.660 1.00 83.88 250 GLY A C 1
ATOM 1859 O O . GLY A 1 250 ? 34.183 9.557 3.710 1.00 83.88 250 GLY A O 1
ATOM 1860 N N . VAL A 1 251 ? 33.853 10.749 1.835 1.00 88.25 251 VAL A N 1
ATOM 1861 C CA . VAL A 1 251 ? 32.420 10.954 2.085 1.00 88.25 251 VAL A CA 1
ATOM 1862 C C . VAL A 1 251 ? 31.658 9.635 1.951 1.00 88.25 251 VAL A C 1
ATOM 1864 O O . VAL A 1 251 ? 31.684 8.956 0.913 1.00 88.25 251 VAL A O 1
ATOM 1867 N N . MET A 1 252 ? 30.938 9.299 3.017 1.00 82.19 252 MET A N 1
ATOM 1868 C CA . MET A 1 252 ? 30.067 8.137 3.125 1.00 82.19 252 MET A CA 1
ATOM 1869 C C . MET A 1 252 ? 28.623 8.588 3.307 1.00 82.19 252 MET A C 1
ATOM 1871 O O . MET A 1 252 ? 28.349 9.569 3.994 1.00 82.19 252 MET A O 1
ATOM 1875 N N . GLN A 1 253 ? 27.698 7.849 2.704 1.00 85.06 253 GLN A N 1
ATOM 1876 C CA . GLN A 1 253 ? 26.273 8.025 2.949 1.00 85.06 253 GLN A CA 1
ATOM 1877 C C . GLN A 1 253 ? 25.939 7.510 4.355 1.00 85.06 253 GLN A C 1
ATOM 1879 O O . GLN A 1 253 ? 26.229 6.361 4.680 1.00 85.06 253 GLN A O 1
ATOM 1884 N N . ALA A 1 254 ? 25.330 8.367 5.167 1.00 78.19 254 ALA A N 1
ATOM 1885 C CA . ALA A 1 254 ? 24.856 8.063 6.514 1.00 78.19 254 ALA A CA 1
ATOM 1886 C C . ALA A 1 254 ? 23.341 7.792 6.549 1.00 78.19 254 ALA A C 1
ATOM 1888 O O . ALA A 1 254 ? 22.851 7.113 7.446 1.00 78.19 254 ALA A O 1
ATOM 1889 N N . GLY A 1 255 ? 22.594 8.292 5.562 1.00 76.06 255 GLY A N 1
ATOM 1890 C CA . GLY A 1 255 ? 21.149 8.111 5.470 1.00 76.06 255 GLY A CA 1
ATOM 1891 C C . GLY A 1 255 ? 20.591 8.681 4.172 1.00 76.06 255 GLY A C 1
ATOM 1892 O O . GLY A 1 255 ? 21.182 9.571 3.568 1.00 76.06 255 GLY A O 1
ATOM 1893 N N . LEU A 1 256 ? 19.462 8.143 3.725 1.00 85.12 256 LEU A N 1
ATOM 1894 C CA . LEU A 1 256 ? 18.775 8.590 2.520 1.00 85.12 256 LEU A CA 1
ATOM 1895 C C . LEU A 1 256 ? 17.272 8.430 2.711 1.00 85.12 256 LEU A C 1
ATOM 1897 O O . LEU A 1 256 ? 16.821 7.386 3.177 1.00 85.12 256 LEU A O 1
ATOM 1901 N N . ALA A 1 257 ? 16.527 9.455 2.328 1.00 79.44 257 ALA A N 1
ATOM 1902 C CA . ALA A 1 257 ? 15.090 9.394 2.133 1.00 79.44 257 ALA A CA 1
ATOM 1903 C C . ALA A 1 257 ? 14.762 10.129 0.833 1.00 79.44 257 ALA A C 1
ATOM 1905 O O . ALA A 1 257 ? 15.306 11.208 0.580 1.00 79.44 257 ALA A O 1
ATOM 1906 N N . VAL A 1 258 ? 13.908 9.537 0.009 1.00 77.12 258 VAL A N 1
ATOM 1907 C CA . VAL A 1 258 ? 13.515 10.097 -1.282 1.00 77.12 258 VAL A CA 1
ATOM 1908 C C . VAL A 1 258 ? 12.008 10.032 -1.391 1.00 77.12 258 VAL A C 1
ATOM 1910 O O . VAL A 1 258 ? 11.382 9.017 -1.098 1.00 77.12 258 VAL A O 1
ATOM 1913 N N . ASN A 1 259 ? 11.415 11.138 -1.816 1.00 70.81 259 ASN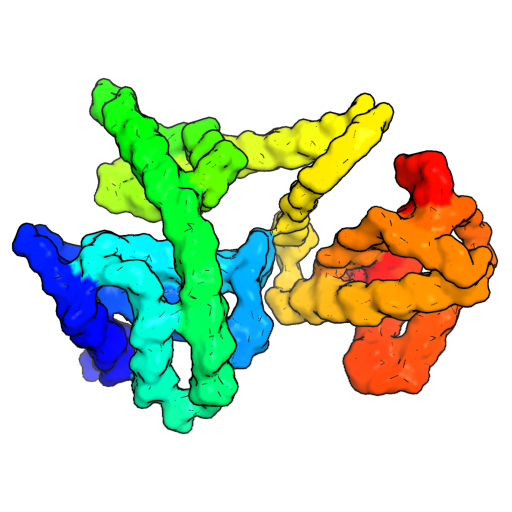 A N 1
ATOM 1914 C CA . ASN A 1 259 ? 9.995 11.202 -2.086 1.00 70.81 259 ASN A CA 1
ATOM 1915 C C . ASN A 1 259 ? 9.709 12.142 -3.255 1.00 70.81 259 ASN A C 1
ATOM 1917 O O . ASN A 1 259 ? 10.606 12.707 -3.875 1.00 70.81 259 ASN A O 1
ATOM 1921 N N . ALA A 1 260 ? 8.432 12.337 -3.570 1.00 71.88 260 ALA A N 1
ATOM 1922 C CA . ALA A 1 260 ? 8.034 13.215 -4.666 1.00 71.88 260 ALA A CA 1
ATOM 1923 C C . ALA A 1 260 ? 8.396 14.696 -4.443 1.00 71.88 260 ALA A C 1
ATOM 1925 O O . ALA A 1 260 ? 8.435 15.451 -5.407 1.00 71.88 260 ALA A O 1
ATOM 1926 N N . ARG A 1 261 ? 8.664 15.114 -3.199 1.00 72.00 261 ARG A N 1
ATOM 1927 C CA . ARG A 1 261 ? 8.983 16.501 -2.836 1.00 72.00 261 ARG A CA 1
ATOM 1928 C C . ARG A 1 261 ? 10.472 16.800 -2.811 1.00 72.00 261 ARG A C 1
ATOM 1930 O O . ARG A 1 261 ? 10.831 17.970 -2.813 1.00 72.00 261 ARG A O 1
ATOM 1937 N N . GLY A 1 262 ? 11.318 15.778 -2.752 1.00 83.06 262 GLY A N 1
ATOM 1938 C CA . GLY A 1 262 ? 12.755 15.969 -2.747 1.00 83.06 262 GLY A CA 1
ATOM 1939 C C . GLY A 1 262 ? 13.540 14.772 -2.238 1.00 83.06 262 GLY A C 1
ATOM 1940 O O . GLY A 1 262 ? 13.032 13.676 -2.003 1.00 83.06 262 GLY A O 1
ATOM 1941 N N . ILE A 1 263 ? 14.821 15.041 -2.059 1.00 89.75 263 ILE A N 1
ATOM 1942 C CA . ILE A 1 263 ? 15.858 14.135 -1.599 1.00 89.75 263 ILE A CA 1
ATOM 1943 C C . ILE A 1 263 ? 16.328 14.659 -0.254 1.00 89.75 263 ILE A C 1
ATOM 1945 O O . ILE A 1 263 ? 16.664 15.835 -0.128 1.00 89.75 263 ILE A O 1
ATOM 1949 N N . ARG A 1 264 ? 16.413 13.777 0.735 1.00 91.25 264 ARG A N 1
ATOM 1950 C CA . ARG A 1 264 ? 17.136 14.010 1.979 1.00 91.25 264 ARG A CA 1
ATOM 1951 C C . ARG A 1 264 ? 18.335 13.074 2.015 1.00 91.25 264 ARG A C 1
ATOM 1953 O O . ARG A 1 264 ? 18.174 11.866 2.169 1.00 91.25 264 ARG A O 1
ATOM 1960 N N . PHE A 1 265 ? 19.525 13.644 1.901 1.00 91.94 265 PHE A N 1
ATOM 1961 C CA . PHE A 1 265 ? 20.785 12.918 1.829 1.00 91.94 265 PHE A CA 1
ATOM 1962 C C . PHE A 1 265 ? 21.668 13.252 3.031 1.00 91.94 265 PHE A C 1
ATOM 1964 O O . PHE A 1 265 ? 22.174 14.369 3.143 1.00 91.94 265 PHE A O 1
ATOM 1971 N N . ASP A 1 266 ? 21.865 12.283 3.921 1.00 92.06 266 ASP A N 1
ATOM 1972 C CA . ASP A 1 266 ? 22.739 12.413 5.085 1.00 92.06 266 ASP A CA 1
ATOM 1973 C C . ASP A 1 266 ? 24.120 11.834 4.741 1.00 92.06 266 ASP A C 1
ATOM 1975 O O . ASP A 1 266 ? 24.218 10.716 4.227 1.00 92.06 266 ASP A O 1
ATOM 1979 N N . PHE A 1 267 ? 25.195 12.572 5.022 1.00 90.69 267 PHE A N 1
ATOM 1980 C CA . PHE A 1 267 ? 26.564 12.187 4.672 1.00 90.69 267 PHE A CA 1
ATOM 1981 C C . PHE A 1 267 ? 27.587 12.536 5.754 1.00 90.69 267 PHE A C 1
ATOM 1983 O O . PHE A 1 267 ? 27.390 13.461 6.547 1.00 90.69 267 PHE A O 1
ATOM 1990 N N . SER A 1 268 ? 28.698 11.796 5.779 1.00 88.56 268 SER A N 1
ATOM 1991 C CA . SER A 1 268 ? 29.829 12.089 6.659 1.00 88.56 268 SER A CA 1
ATOM 1992 C C . SER A 1 268 ? 30.621 13.290 6.142 1.00 88.56 268 SER A C 1
ATOM 1994 O O . SER A 1 268 ? 31.058 13.315 4.989 1.00 88.56 268 SER A O 1
ATOM 1996 N N . GLY A 1 269 ? 30.831 14.295 6.990 1.00 83.12 269 GLY A N 1
ATOM 1997 C CA . GLY A 1 269 ? 31.608 15.466 6.598 1.00 83.12 269 GLY A CA 1
ATOM 1998 C C . GLY A 1 269 ? 31.440 16.686 7.492 1.00 83.12 269 GLY A C 1
ATOM 1999 O O . GLY A 1 269 ? 30.732 16.682 8.501 1.00 83.12 269 GLY A O 1
ATOM 2000 N N . THR A 1 270 ? 32.121 17.755 7.093 1.00 82.94 270 THR A N 1
ATOM 2001 C CA . THR A 1 270 ? 31.954 19.106 7.631 1.00 82.94 270 THR A CA 1
ATOM 2002 C C . THR A 1 270 ? 30.994 19.905 6.747 1.00 82.94 270 THR A C 1
ATOM 2004 O O . THR A 1 270 ? 30.685 19.499 5.628 1.00 82.94 270 THR A O 1
ATOM 2007 N N . GLY A 1 271 ? 30.471 21.020 7.264 1.00 85.25 271 GLY A N 1
ATOM 2008 C CA . GLY A 1 271 ? 29.518 21.848 6.519 1.00 85.25 271 GLY A CA 1
ATOM 2009 C C . GLY A 1 271 ? 30.075 22.349 5.190 1.00 85.25 271 GLY A C 1
ATOM 2010 O O . GLY A 1 271 ? 31.260 22.674 5.090 1.00 85.25 271 GLY A O 1
ATOM 2011 N N . LEU A 1 272 ? 29.204 22.408 4.184 1.00 91.25 272 LEU A N 1
ATOM 2012 C CA . LEU A 1 272 ? 29.563 22.874 2.850 1.00 91.25 272 LEU A CA 1
ATOM 2013 C C . LEU A 1 272 ? 29.542 24.400 2.795 1.00 91.25 272 LEU A C 1
ATOM 2015 O O . LEU A 1 272 ? 28.600 25.046 3.251 1.00 91.25 272 LEU A O 1
ATOM 2019 N N . SER A 1 273 ? 30.572 24.988 2.192 1.00 91.56 273 SER A N 1
ATOM 2020 C CA . SER A 1 273 ? 30.529 26.398 1.804 1.00 91.56 273 SER A CA 1
ATOM 2021 C C . SER A 1 273 ? 29.558 26.611 0.639 1.00 91.56 273 SER A C 1
ATOM 2023 O O . SER A 1 273 ? 29.303 25.699 -0.149 1.00 91.56 273 SER A O 1
ATOM 2025 N N . ALA A 1 274 ? 29.074 27.843 0.467 1.00 85.69 274 ALA A N 1
ATOM 2026 C CA . ALA A 1 274 ? 28.214 28.198 -0.665 1.00 85.69 274 ALA A CA 1
ATOM 2027 C C . ALA A 1 274 ? 28.853 27.857 -2.028 1.00 85.69 274 ALA A C 1
ATOM 2029 O O . ALA A 1 274 ? 28.170 27.389 -2.932 1.00 85.69 274 ALA A O 1
ATOM 2030 N N . ALA A 1 275 ? 30.176 28.016 -2.158 1.00 87.50 275 ALA A N 1
ATOM 2031 C CA . ALA A 1 275 ? 30.909 27.640 -3.367 1.00 87.50 275 ALA A CA 1
ATOM 2032 C C . ALA A 1 275 ? 30.908 26.119 -3.608 1.00 87.50 275 ALA A C 1
ATOM 2034 O O . ALA A 1 275 ? 30.765 25.680 -4.744 1.00 87.50 275 ALA A O 1
ATOM 2035 N N . GLN A 1 276 ? 31.024 25.314 -2.547 1.00 92.69 276 GLN A N 1
ATOM 2036 C CA . GLN A 1 276 ? 30.950 23.854 -2.652 1.00 92.69 276 GLN A CA 1
ATOM 2037 C C . GLN A 1 276 ? 29.539 23.377 -3.004 1.00 92.69 276 GLN A C 1
ATOM 2039 O O . GLN A 1 276 ? 29.408 22.464 -3.811 1.00 92.69 276 GLN A O 1
ATOM 2044 N N . ILE A 1 277 ? 28.494 24.001 -2.451 1.00 90.75 277 ILE A N 1
ATOM 2045 C CA . ILE A 1 277 ? 27.098 23.703 -2.815 1.00 90.75 277 ILE A CA 1
ATOM 2046 C C . ILE A 1 277 ? 26.883 23.946 -4.315 1.00 90.75 277 ILE A C 1
ATOM 2048 O O . ILE A 1 277 ? 26.413 23.052 -5.016 1.00 90.75 277 ILE A O 1
ATOM 2052 N N . LEU A 1 278 ? 27.319 25.103 -4.825 1.00 84.31 278 LEU A N 1
ATOM 2053 C CA . LEU A 1 278 ? 27.226 25.436 -6.250 1.00 84.31 278 LEU A CA 1
ATOM 2054 C C . LEU A 1 278 ? 28.034 24.479 -7.143 1.00 84.31 278 LEU A C 1
ATOM 2056 O O . LEU A 1 278 ? 27.574 24.130 -8.231 1.00 84.31 278 LEU A O 1
ATOM 2060 N N . ASP A 1 279 ? 29.221 24.037 -6.712 1.00 91.50 279 ASP A N 1
ATOM 2061 C CA . ASP A 1 279 ? 30.026 23.062 -7.467 1.00 91.50 279 ASP A CA 1
ATOM 2062 C C . ASP A 1 279 ? 29.338 21.683 -7.509 1.00 91.50 279 ASP A C 1
ATOM 2064 O O . ASP A 1 279 ? 29.268 21.050 -8.564 1.00 91.50 279 ASP A O 1
ATOM 2068 N N . VAL A 1 280 ? 28.746 21.237 -6.393 1.00 94.19 280 VAL A N 1
ATOM 2069 C CA . VAL A 1 280 ? 27.960 19.992 -6.341 1.00 94.19 280 VAL A CA 1
ATOM 2070 C C . VAL A 1 280 ? 26.778 20.056 -7.311 1.00 94.19 280 VAL A C 1
ATOM 2072 O O . VAL A 1 280 ? 26.633 19.163 -8.147 1.00 94.19 280 VAL A O 1
ATOM 2075 N N . GLU A 1 281 ? 25.973 21.120 -7.259 1.00 91.12 281 GLU A N 1
ATOM 2076 C CA . GLU A 1 281 ? 24.846 21.316 -8.181 1.00 91.12 281 GLU A CA 1
ATOM 2077 C C . GLU A 1 281 ? 25.300 21.345 -9.644 1.00 91.12 281 GLU A C 1
ATOM 2079 O O . GLU A 1 281 ? 24.717 20.673 -10.496 1.00 91.12 281 GLU A O 1
ATOM 2084 N N . SER A 1 282 ? 26.369 22.089 -9.942 1.00 87.00 282 SER A N 1
ATOM 2085 C CA . SER A 1 282 ? 26.895 22.236 -11.303 1.00 87.00 282 SER A CA 1
ATOM 2086 C C . SER A 1 282 ? 27.345 20.898 -11.885 1.00 87.00 282 SER A C 1
ATOM 2088 O O . SER A 1 282 ? 27.062 20.604 -13.046 1.00 87.00 282 SER A O 1
ATOM 2090 N N . ARG A 1 283 ? 28.000 20.050 -11.082 1.00 91.50 283 ARG A N 1
ATOM 2091 C CA . ARG A 1 283 ? 28.449 18.714 -11.504 1.00 91.50 283 ARG A CA 1
ATOM 2092 C C . ARG A 1 283 ? 27.288 17.773 -11.787 1.00 91.50 283 ARG A C 1
ATOM 2094 O O . ARG A 1 283 ? 27.327 17.067 -12.791 1.00 91.50 283 ARG A O 1
ATOM 2101 N N . ILE A 1 284 ? 26.265 17.772 -10.933 1.00 90.31 284 ILE A N 1
ATOM 2102 C CA . ILE A 1 284 ? 25.077 16.926 -11.116 1.00 90.31 284 ILE A CA 1
ATOM 2103 C C . ILE A 1 284 ? 24.312 17.368 -12.363 1.00 90.31 284 ILE A C 1
ATOM 2105 O O . ILE A 1 284 ? 23.979 16.536 -13.203 1.00 90.31 284 ILE A O 1
ATOM 2109 N N . ASN A 1 285 ? 24.111 18.675 -12.537 1.00 85.75 285 ASN A N 1
ATOM 2110 C CA . ASN A 1 285 ? 23.441 19.227 -13.712 1.00 85.75 285 ASN A CA 1
ATOM 2111 C C . ASN A 1 285 ? 24.220 18.958 -15.008 1.00 85.75 285 ASN A C 1
ATOM 2113 O O . ASN A 1 285 ? 23.624 18.572 -16.013 1.00 85.75 285 ASN A O 1
ATOM 2117 N N . ALA A 1 286 ? 25.548 19.094 -14.993 1.00 83.44 286 ALA A N 1
ATOM 2118 C CA . ALA A 1 286 ? 26.385 18.762 -16.143 1.00 83.44 286 ALA A CA 1
ATOM 2119 C C . ALA A 1 286 ? 26.333 17.262 -16.485 1.00 83.44 286 ALA A C 1
ATOM 2121 O O . ALA A 1 286 ? 26.227 16.906 -17.659 1.00 83.44 286 ALA A O 1
ATOM 2122 N N . ALA A 1 287 ? 26.360 16.387 -15.473 1.00 80.12 287 ALA A N 1
ATOM 2123 C CA . ALA A 1 287 ? 26.230 14.942 -15.658 1.00 80.12 287 ALA A CA 1
ATOM 2124 C C . ALA A 1 287 ? 24.851 14.557 -16.219 1.00 80.12 287 ALA A C 1
ATOM 2126 O O . ALA A 1 287 ? 24.776 13.780 -17.167 1.00 80.12 287 ALA A O 1
ATOM 2127 N N . ALA A 1 288 ? 23.776 15.159 -15.703 1.00 77.56 288 ALA A N 1
ATOM 2128 C CA . ALA A 1 288 ? 22.415 14.952 -16.193 1.00 77.56 288 ALA A CA 1
ATOM 2129 C C . ALA A 1 288 ? 22.267 15.362 -17.670 1.00 77.56 288 ALA A C 1
ATOM 2131 O O . ALA A 1 288 ? 21.709 14.622 -18.478 1.00 77.56 288 ALA A O 1
ATOM 2132 N N . LEU A 1 289 ? 22.824 16.514 -18.062 1.00 72.31 289 LEU A N 1
ATOM 2133 C CA . LEU A 1 289 ? 22.768 17.001 -19.446 1.00 72.31 289 LEU A CA 1
ATOM 2134 C C . LEU A 1 289 ? 23.640 16.178 -20.415 1.00 72.31 289 LEU A C 1
ATOM 2136 O O . LEU A 1 289 ? 23.296 16.053 -21.594 1.00 72.31 289 LEU A O 1
ATOM 2140 N N . GLY A 1 290 ? 24.745 15.604 -19.929 1.00 64.88 290 GLY A N 1
ATOM 2141 C CA . GLY A 1 290 ? 25.663 14.758 -20.702 1.00 64.88 290 GLY A CA 1
ATOM 2142 C C . GLY A 1 290 ? 25.275 13.274 -20.796 1.00 64.88 290 GLY A C 1
ATOM 2143 O O . GLY A 1 290 ? 25.922 12.541 -21.544 1.00 64.88 290 GLY A O 1
ATOM 2144 N N . GLY A 1 291 ? 24.249 12.836 -20.059 1.00 59.84 291 GLY A N 1
ATOM 2145 C CA . GLY A 1 291 ? 23.848 11.433 -19.912 1.00 59.84 291 GLY A CA 1
ATOM 2146 C C . GLY A 1 291 ? 22.814 10.905 -20.921 1.00 59.84 291 GLY A C 1
ATOM 2147 O O . GLY A 1 291 ? 22.397 11.579 -21.871 1.00 59.84 291 GLY A O 1
ATOM 2148 N N . THR A 1 292 ? 22.391 9.658 -20.701 1.00 52.56 292 THR A N 1
ATOM 2149 C CA . THR A 1 292 ? 21.320 8.944 -21.428 1.00 52.56 292 THR A CA 1
ATOM 2150 C C . THR A 1 292 ? 19.925 9.543 -21.151 1.00 52.56 292 THR A C 1
ATOM 2152 O O . THR A 1 292 ? 19.764 10.360 -20.246 1.00 52.56 292 THR A O 1
ATOM 2155 N N . GLN A 1 293 ? 18.881 9.171 -21.918 1.00 49.84 293 GLN A N 1
ATOM 2156 C CA . GLN A 1 293 ? 17.517 9.720 -21.728 1.00 49.84 293 GLN A CA 1
ATOM 2157 C C . GLN A 1 293 ? 16.990 9.712 -20.268 1.00 49.84 293 GLN A C 1
ATOM 2159 O O . GLN A 1 293 ? 16.415 10.730 -19.885 1.00 49.84 293 GLN A O 1
ATOM 2164 N N . PRO A 1 294 ? 17.192 8.666 -19.436 1.00 49.62 294 PRO A N 1
ATOM 2165 C CA . PRO A 1 294 ? 16.762 8.698 -18.031 1.00 49.62 294 PRO A CA 1
ATOM 2166 C C . PRO A 1 294 ? 17.600 9.623 -17.129 1.00 49.62 294 PRO A C 1
ATOM 2168 O O . PRO A 1 294 ? 17.075 10.157 -16.159 1.00 49.62 294 PRO A O 1
ATOM 2171 N N . GLU A 1 295 ? 18.871 9.880 -17.452 1.00 56.62 295 GLU A N 1
ATOM 2172 C CA . GLU A 1 295 ? 19.741 10.784 -16.675 1.00 56.62 295 GLU A CA 1
ATOM 2173 C C . GLU A 1 295 ? 19.428 12.260 -16.955 1.00 56.62 295 GLU A C 1
ATOM 2175 O O . GLU A 1 295 ? 19.536 13.100 -16.064 1.00 56.62 295 GLU A O 1
ATOM 2180 N N . ARG A 1 296 ? 18.939 12.576 -18.161 1.00 60.16 296 ARG A N 1
ATOM 2181 C CA . ARG A 1 296 ? 18.480 13.931 -18.511 1.00 60.16 296 ARG A CA 1
ATOM 2182 C C . ARG A 1 296 ? 17.277 14.392 -17.694 1.00 60.16 296 ARG A C 1
ATOM 2184 O O . ARG A 1 296 ? 17.113 15.594 -17.506 1.00 60.16 296 ARG A O 1
ATOM 2191 N N . ALA A 1 297 ? 16.464 13.463 -17.192 1.00 68.25 297 ALA A N 1
ATOM 2192 C CA . ALA A 1 297 ? 15.284 13.778 -16.389 1.00 68.25 297 ALA A CA 1
ATOM 2193 C C . ALA A 1 297 ? 15.631 14.374 -15.009 1.00 68.25 297 ALA A C 1
ATOM 2195 O O . ALA A 1 297 ? 14.792 15.042 -14.414 1.00 68.25 297 ALA A O 1
ATOM 2196 N N . VAL A 1 298 ? 16.873 14.194 -14.532 1.00 81.50 298 VAL A N 1
ATOM 2197 C CA . VAL A 1 298 ? 17.394 14.801 -13.290 1.00 81.50 298 VAL A CA 1
ATOM 2198 C C . VAL A 1 298 ? 17.533 16.320 -13.401 1.00 81.50 298 VAL A C 1
ATOM 2200 O O . VAL A 1 298 ? 17.500 17.017 -12.388 1.00 81.50 298 VAL A O 1
ATOM 2203 N N . PHE A 1 299 ? 17.664 16.860 -14.614 1.00 78.38 299 PHE A N 1
ATOM 2204 C CA . PHE A 1 299 ? 17.816 18.295 -14.805 1.00 78.38 299 PHE A CA 1
ATOM 2205 C C . PHE A 1 299 ? 16.465 19.035 -14.695 1.00 78.38 299 PHE A C 1
ATOM 2207 O O . PHE A 1 299 ? 15.503 18.651 -15.366 1.00 78.38 299 PHE A O 1
ATOM 2214 N N . PRO A 1 300 ? 16.385 20.152 -13.947 1.00 81.62 300 PRO A N 1
ATOM 2215 C CA . PRO A 1 300 ? 17.435 20.746 -13.114 1.00 81.62 300 PRO A CA 1
ATOM 2216 C C . PRO A 1 300 ? 17.515 20.124 -11.709 1.00 81.62 300 PRO A C 1
ATOM 2218 O O . PRO A 1 300 ? 16.503 19.747 -11.128 1.00 81.62 300 PRO A O 1
ATOM 2221 N N . PHE A 1 301 ? 18.720 20.075 -11.147 1.00 90.00 301 PHE A N 1
ATOM 2222 C CA . PHE A 1 301 ? 19.003 19.680 -9.769 1.00 90.00 301 PHE A CA 1
ATOM 2223 C C . PHE A 1 301 ? 19.372 20.900 -8.922 1.00 90.00 301 PHE A C 1
ATOM 2225 O O . PHE A 1 301 ? 20.244 21.683 -9.316 1.00 90.00 301 PHE A O 1
ATOM 2232 N N . HIS A 1 302 ? 18.755 21.013 -7.745 1.00 87.56 302 HIS A N 1
ATOM 2233 C CA . HIS A 1 302 ? 18.975 22.099 -6.790 1.00 87.56 302 HIS A CA 1
ATOM 2234 C C . HIS A 1 302 ? 19.037 21.587 -5.353 1.00 87.56 302 HIS A C 1
ATOM 2236 O O . HIS A 1 302 ? 18.173 20.831 -4.918 1.00 87.56 302 HIS A O 1
ATOM 2242 N N . ILE A 1 303 ? 20.019 22.056 -4.593 1.00 89.75 303 ILE A N 1
ATOM 2243 C CA . ILE A 1 303 ? 20.118 21.910 -3.145 1.00 89.75 303 ILE A CA 1
ATOM 2244 C C . ILE A 1 303 ? 19.334 23.058 -2.514 1.00 89.75 303 ILE A C 1
ATOM 2246 O O . ILE A 1 303 ? 19.687 24.229 -2.632 1.00 89.75 303 ILE A O 1
ATOM 2250 N N . THR A 1 304 ? 18.260 22.721 -1.812 1.00 87.31 304 THR A N 1
ATOM 2251 C CA . THR A 1 304 ? 17.393 23.697 -1.145 1.00 87.31 304 THR A CA 1
ATOM 2252 C C . THR A 1 304 ? 17.921 24.065 0.231 1.00 87.31 304 THR A C 1
ATOM 2254 O O . THR A 1 304 ? 17.742 25.194 0.691 1.00 87.31 304 THR A O 1
ATOM 2257 N N . ARG A 1 305 ? 18.577 23.114 0.905 1.00 88.69 305 ARG A N 1
ATOM 2258 C CA . ARG A 1 305 ? 19.107 23.313 2.249 1.00 88.69 305 ARG A CA 1
ATOM 2259 C C . ARG A 1 305 ? 20.281 22.395 2.536 1.00 88.69 305 ARG A C 1
ATOM 2261 O O . ARG A 1 305 ? 20.297 21.230 2.156 1.00 88.69 305 ARG A O 1
ATOM 2268 N N . GLU A 1 306 ? 21.225 22.913 3.309 1.00 90.62 306 GLU A N 1
ATOM 2269 C CA . GLU A 1 306 ? 22.307 22.142 3.909 1.00 90.62 306 GLU A CA 1
ATOM 2270 C C . GLU A 1 306 ? 22.331 22.417 5.423 1.00 90.62 306 GLU A C 1
ATOM 2272 O O . GLU A 1 306 ? 22.114 23.550 5.862 1.00 90.62 306 GLU A O 1
ATOM 2277 N N . SER A 1 307 ? 22.473 21.373 6.248 1.00 87.50 307 SER A N 1
ATOM 2278 C CA . SER A 1 307 ? 22.385 21.505 7.712 1.00 87.50 307 SER A CA 1
ATOM 2279 C C . SER A 1 307 ? 23.179 20.446 8.484 1.00 87.50 307 SER A C 1
ATOM 2281 O O . SER A 1 307 ? 23.475 19.364 7.977 1.00 87.50 307 SER A O 1
ATOM 2283 N N . ALA A 1 308 ? 23.533 20.757 9.737 1.00 84.31 308 ALA A N 1
ATOM 2284 C CA . ALA A 1 308 ? 24.065 19.773 10.684 1.00 84.31 308 ALA A CA 1
ATOM 2285 C C . ALA A 1 308 ? 22.948 18.845 11.174 1.00 84.31 308 ALA A C 1
ATOM 2287 O O . ALA A 1 308 ? 21.880 19.328 11.542 1.00 84.31 308 ALA A O 1
ATOM 2288 N N . VAL A 1 309 ? 23.230 17.542 11.253 1.00 72.75 309 VAL A N 1
ATOM 2289 C CA . VAL A 1 309 ? 22.329 16.558 11.882 1.00 72.75 309 VAL A CA 1
ATOM 2290 C C . VAL A 1 309 ? 22.879 16.102 13.227 1.00 72.75 309 VAL A C 1
ATOM 2292 O O . VAL A 1 309 ? 22.165 16.120 14.219 1.00 72.75 309 VAL A O 1
ATOM 2295 N N . ALA A 1 310 ? 24.152 15.711 13.250 1.00 74.62 310 ALA A N 1
ATOM 2296 C CA . ALA A 1 310 ? 24.877 15.242 14.426 1.00 74.62 310 ALA A CA 1
ATOM 2297 C C . ALA A 1 310 ? 26.378 15.508 14.230 1.00 74.62 310 ALA A C 1
ATOM 2299 O O . ALA A 1 310 ? 26.806 15.935 13.151 1.00 74.62 310 ALA A O 1
ATOM 2300 N N . ALA A 1 311 ? 27.200 15.251 15.248 1.00 76.69 311 ALA A N 1
ATOM 2301 C CA . ALA A 1 311 ? 28.649 15.399 15.129 1.00 76.69 311 ALA A CA 1
ATOM 2302 C C . ALA A 1 311 ? 29.192 14.571 13.945 1.00 76.69 311 ALA A C 1
ATOM 2304 O O . ALA A 1 311 ? 29.000 13.360 13.874 1.00 76.69 311 ALA A O 1
ATOM 2305 N N . GLY A 1 312 ? 29.838 15.240 12.985 1.00 81.69 312 GLY A N 1
ATOM 2306 C CA . GLY A 1 312 ? 30.404 14.605 11.788 1.00 81.69 312 GLY A CA 1
ATOM 2307 C C . GLY A 1 312 ? 29.394 14.168 10.717 1.00 81.69 312 GLY A C 1
ATOM 2308 O O . GLY A 1 312 ? 29.816 13.578 9.724 1.00 81.69 312 GLY A O 1
ATOM 2309 N N . THR A 1 313 ? 28.097 14.463 10.883 1.00 87.38 313 THR A N 1
ATOM 2310 C CA . THR A 1 313 ? 27.041 14.134 9.908 1.00 87.38 313 THR A CA 1
ATOM 2311 C C . THR A 1 313 ? 26.303 15.389 9.441 1.00 87.38 313 THR A C 1
ATOM 2313 O O . THR A 1 313 ? 25.780 16.171 10.244 1.00 87.38 313 THR A O 1
ATOM 2316 N N . ARG A 1 314 ? 26.230 15.566 8.123 1.00 90.88 314 ARG A N 1
ATOM 2317 C CA . ARG A 1 314 ? 25.558 16.677 7.439 1.00 90.88 314 ARG A CA 1
ATOM 2318 C C . ARG A 1 314 ? 24.383 16.161 6.621 1.00 90.88 314 ARG A C 1
ATOM 2320 O O . ARG A 1 314 ? 24.380 15.002 6.221 1.00 90.88 314 ARG A O 1
ATOM 2327 N N . ARG A 1 315 ? 23.403 17.024 6.367 1.00 93.75 315 ARG A N 1
ATOM 2328 C CA . ARG A 1 315 ? 22.219 16.739 5.552 1.00 93.75 315 ARG A CA 1
ATOM 2329 C C . ARG A 1 315 ? 22.108 17.723 4.412 1.00 93.75 315 ARG A C 1
ATOM 2331 O O . ARG A 1 315 ? 22.167 18.928 4.646 1.00 93.75 315 ARG A O 1
ATOM 2338 N N . ILE A 1 316 ? 21.857 17.191 3.225 1.00 93.69 316 ILE A N 1
ATOM 2339 C CA . ILE A 1 316 ? 21.403 17.929 2.053 1.00 93.69 316 ILE A CA 1
ATOM 2340 C C . ILE A 1 316 ? 19.928 17.623 1.829 1.00 93.69 316 ILE A C 1
ATOM 2342 O O . ILE A 1 316 ? 19.528 16.461 1.780 1.00 93.69 316 ILE A O 1
ATOM 2346 N N . GLU A 1 317 ? 19.137 18.678 1.690 1.00 90.19 317 GLU A N 1
ATOM 2347 C CA . GLU A 1 317 ? 17.798 18.629 1.116 1.00 90.19 317 GLU A CA 1
ATOM 2348 C C . GLU A 1 317 ? 17.894 19.178 -0.307 1.00 90.19 317 GLU A C 1
ATOM 2350 O O . GLU A 1 317 ? 18.496 20.231 -0.529 1.00 90.19 317 GLU A O 1
ATOM 2355 N N . ALA A 1 318 ? 17.370 18.437 -1.278 1.00 90.44 318 ALA A N 1
ATOM 2356 C CA . ALA A 1 318 ? 17.494 18.775 -2.689 1.00 90.44 318 ALA A CA 1
ATOM 2357 C C . ALA A 1 318 ? 16.253 18.370 -3.486 1.00 90.44 318 ALA A C 1
ATOM 2359 O O . ALA A 1 318 ? 15.475 17.525 -3.052 1.00 90.44 318 ALA A O 1
ATOM 2360 N N . VAL A 1 319 ? 16.093 18.949 -4.669 1.00 88.94 319 VAL A N 1
ATOM 2361 C CA . VAL A 1 319 ? 15.061 18.597 -5.648 1.00 88.94 319 VAL A CA 1
ATOM 2362 C C . VAL A 1 319 ? 15.689 18.408 -7.023 1.00 88.94 319 VAL A C 1
ATOM 2364 O O . VAL A 1 319 ? 16.731 18.992 -7.321 1.00 88.94 319 VAL A O 1
ATOM 2367 N N . ALA A 1 320 ? 15.065 17.582 -7.856 1.00 84.88 320 ALA A N 1
ATOM 2368 C CA . ALA A 1 320 ? 15.561 17.222 -9.176 1.00 84.88 320 ALA A CA 1
ATOM 2369 C C . ALA A 1 320 ? 14.429 17.168 -10.206 1.00 84.88 320 ALA A C 1
ATOM 2371 O O . ALA A 1 320 ? 13.306 16.761 -9.906 1.00 84.88 320 ALA A O 1
ATOM 2372 N N . GLY A 1 321 ? 14.749 17.541 -11.440 1.00 79.38 321 GLY A N 1
ATOM 2373 C CA . GLY A 1 321 ? 13.814 17.581 -12.554 1.00 79.38 321 GLY A CA 1
ATOM 2374 C C . GLY A 1 321 ? 12.827 18.739 -12.493 1.00 79.38 321 GLY A C 1
ATOM 2375 O O . GLY A 1 321 ? 12.553 19.333 -11.449 1.00 79.38 321 GLY A O 1
ATOM 2376 N N . VAL A 1 322 ? 12.229 19.029 -13.648 1.00 68.94 322 VAL A N 1
ATOM 2377 C CA . VAL A 1 322 ? 11.243 20.112 -13.795 1.00 68.94 322 VAL A CA 1
ATOM 2378 C C . VAL A 1 322 ? 10.066 19.903 -12.838 1.00 68.94 322 VAL A C 1
ATOM 2380 O O . VAL A 1 322 ? 9.630 20.841 -12.176 1.00 68.94 322 VAL A O 1
ATOM 2383 N N . VAL A 1 323 ? 9.607 18.657 -12.690 1.00 61.56 323 VAL A N 1
ATOM 2384 C CA . VAL A 1 323 ? 8.507 18.294 -11.785 1.00 61.56 323 VAL A CA 1
ATOM 2385 C C . VAL A 1 323 ? 8.902 18.454 -10.311 1.00 61.56 323 VAL A C 1
ATOM 2387 O O . VAL A 1 323 ? 8.084 18.903 -9.514 1.00 61.56 323 VAL A O 1
ATOM 2390 N N . GLY A 1 324 ? 10.158 18.164 -9.949 1.00 58.50 324 GLY A N 1
ATOM 2391 C CA . GLY A 1 324 ? 10.703 18.406 -8.610 1.00 58.50 324 GLY A CA 1
ATOM 2392 C C . GLY A 1 324 ? 10.784 19.897 -8.265 1.00 58.50 324 GLY A C 1
ATOM 2393 O O . GLY A 1 324 ? 10.466 20.304 -7.151 1.00 58.50 324 GLY A O 1
ATOM 2394 N N . THR A 1 325 ? 11.136 20.742 -9.239 1.00 59.81 325 THR A N 1
ATOM 2395 C CA . THR A 1 325 ? 11.230 22.197 -9.026 1.00 59.81 325 THR A CA 1
ATOM 2396 C C . THR A 1 325 ? 9.893 22.915 -8.877 1.00 59.81 325 THR A C 1
ATOM 2398 O O . THR A 1 325 ? 9.858 23.988 -8.281 1.00 59.81 325 THR A O 1
ATOM 2401 N N . VAL A 1 326 ? 8.785 22.325 -9.342 1.00 57.56 326 VAL A N 1
ATOM 2402 C CA . VAL A 1 326 ? 7.434 22.870 -9.099 1.00 57.56 326 VAL A CA 1
ATOM 2403 C C . VAL A 1 326 ? 7.120 22.932 -7.598 1.00 57.56 326 VAL A C 1
ATOM 2405 O O . VAL A 1 326 ? 6.379 23.807 -7.171 1.00 57.56 326 VAL A O 1
ATOM 2408 N N . TRP A 1 327 ? 7.737 22.072 -6.781 1.00 50.06 327 TRP A N 1
ATOM 2409 C CA . TRP A 1 327 ? 7.566 22.068 -5.324 1.00 50.06 327 TRP A CA 1
ATOM 2410 C C . TRP A 1 327 ? 8.312 23.198 -4.592 1.00 50.06 327 TRP A C 1
ATOM 2412 O O . TRP A 1 327 ? 8.187 23.300 -3.373 1.00 50.06 327 TRP A O 1
ATOM 2422 N N . LEU A 1 328 ? 9.097 24.023 -5.302 1.00 49.69 328 LEU A N 1
ATOM 2423 C CA . LEU A 1 328 ? 9.802 25.184 -4.738 1.00 49.69 328 LEU A CA 1
ATOM 2424 C C . LEU A 1 328 ? 8.978 26.485 -4.763 1.00 49.69 328 LEU A C 1
ATOM 2426 O O . LEU A 1 328 ? 9.423 27.473 -4.176 1.00 49.69 328 LEU A O 1
ATOM 2430 N N . GLN A 1 329 ? 7.834 26.504 -5.460 1.00 42.81 329 GLN A N 1
ATOM 2431 C CA . GLN A 1 329 ? 6.907 27.646 -5.549 1.00 42.81 329 GLN A CA 1
ATOM 2432 C C . GLN A 1 329 ? 5.787 27.539 -4.513 1.00 42.81 329 GLN A C 1
ATOM 2434 O O . GLN A 1 329 ? 5.407 28.604 -3.976 1.00 42.81 329 GLN A O 1
#

Foldseek 3Di:
DDPDPCPPPLNVQLLVVLCVQFDADPDPPCSSVLSSLLSVLLLVLLVCVLVVAAQDLEAPNVVSLVSLLSNLVSSVNRVGDQLVSLVSLVSSCVRCCVVPVSSVVCNVRSSVRSNVSSVVVVQLVVVLVVLLVVQQVVCPPDPAQEAELVSLLCSCPVRVNHSVVSQVVSVVVVHHYPVVRVVVVVVVVVVVVVVCLVVDPDDDDDDDDSDYCVVPPPPDDSVLFVLQQLLQVLLVVLLQVLCCVLFHVPKDWPDWDTGSQWIKTKIFDDWDDPVSQVSSQVSLQVDLVVDDPSSVQQPRKHFPDKADDDVRMIITTIGGGPSNCVSVD

Sequence (329 aa):
GVSSNFETNEVAAVVNWVEDEGTPAEGQGNWLALARIVADHVRASAFLIAEGVEPSNTGRGYVLRRMIRRGVRAGRQLGAAPGVLARVAPRVEAAMGAAYPELAMARQRIIAVLEAEERLFQRTLGRGLAELAEIMAQKEDGLKRVISGADAYALYDTHGFPLDLTQAVARDGGWTVDVAEFERLQRAGREQSKAARAEGDSGNDAGVVPENDYDLCAGFAPGTVAEAHSVHDAATPLLLAALRAVVGAGVMQAGLAVNARGIRFDFSGTGLSAAQILDVESRINAAALGGTQPERAVFPFHITRESAVAAGTRRIEAVAGVVGTVWLQ

Radius of gyration: 24.21 Å; chains: 1; bounding box: 64×54×52 Å